Protein AF-A0A956E8A9-F1 (afdb_monomer)

Radius of gyration: 32.44 Å; Cα contacts (8 Å, |Δi|>4): 396; chains: 1; bounding box: 92×56×108 Å

Nearest PDB structures (foldseek):
  7ykd-assembly1_A  TM=2.011E-01  e=5.931E+00  Homo sapiens

Solvent-accessible surface area (backbone atoms only — not comparable to full-atom values): 20402 Å² total; per-residue (Å²): 138,80,88,79,92,82,88,77,90,77,86,83,88,87,82,85,91,85,90,81,85,87,88,80,83,72,76,66,74,64,56,72,73,73,67,76,67,80,71,75,74,70,75,78,71,71,73,70,79,78,74,80,75,92,64,64,86,60,51,16,59,47,30,29,50,54,10,48,50,46,35,50,52,58,66,68,42,98,59,85,55,70,59,51,39,53,61,53,38,51,52,18,51,48,41,19,49,52,9,51,37,45,65,70,47,70,76,68,69,84,87,60,75,86,85,75,87,72,56,70,76,80,43,42,69,40,52,50,49,37,51,51,31,49,51,51,32,48,50,46,46,27,28,34,22,43,17,62,58,44,92,84,38,95,44,73,70,50,34,41,52,51,42,14,52,52,40,42,52,30,48,54,49,32,53,52,30,51,52,53,36,37,36,65,76,45,80,48,42,41,48,103,82,69,43,79,60,57,70,92,77,35,61,72,49,54,50,52,50,52,53,44,68,73,50,48,41,59,53,39,66,56,76,80,83,48,78,57,30,51,50,45,52,48,24,23,26,42,21,64,62,69,61,34,94,79,65,41,34,37,87,94,79,36,76,50,84,89,67,77,64,64,54,42,51,48,36,35,38,30,28,40,70,27,59,50,38,50,52,90,89,31,60,58,47,27,45,83,74,76,30,67,39,26,46,38,38,36,47,24,48,54,33,40,51,37,46,54,50,22,48,50,50,51,28,59,56,35,31,76,79,67,31,64,66,55,18,46,52,53,42,53,50,49,67,67,33,68,67,54,44,50,44,33,71,38,46,51,63,59,38,77,58,55,34,82,107

pLDDT: mean 82.63, std 19.99, range [27.09, 98.69]

Foldseek 3Di:
DDDDDDDDDDDDDDDDDDDDDDDDDDPPVVVVVPPPPDPPPDPPPPPPPPPDFPDDLVQLVVLLCQLVVQLVCLLVPPDQPFLVSLVSNVVSVVSNVVSVCVNVCVVVPPPDPPPDDFDVVNCVVLVVQLVVLVVQLLVLLLCQQLLVCCPPDDDLVVSLQCSLVSNLVSVLSNVVSVQVSCVSVPVVCADPVRDRDDLVRALLNVLLNLLSVLDRSCLLVDDQDDPVQVQLLLQLLVCSQVVPQPFGAGDPVGTDDDDDRPLSSQLNNLCSSSVQPSPPPCNQVSVVVVGGRRCSSSLLVSLSVLLSQLLSVQLVVVCVPPRNPVSSVVSVVQSPDPVSSVSSSGSDCVSVVRSVD

Structure (mmCIF, N/CA/C/O backbone):
data_AF-A0A956E8A9-F1
#
_entry.id   AF-A0A956E8A9-F1
#
loop_
_atom_site.group_PDB
_atom_site.id
_atom_site.type_symbol
_atom_site.label_atom_id
_atom_site.label_alt_id
_atom_site.label_comp_id
_atom_site.label_asym_id
_atom_site.label_entity_id
_atom_site.label_seq_id
_atom_site.pdbx_PDB_ins_code
_atom_site.Cartn_x
_atom_site.Cartn_y
_atom_site.Cartn_z
_atom_site.occupancy
_atom_site.B_iso_or_equiv
_atom_site.auth_seq_id
_atom_site.auth_comp_id
_atom_site.auth_asym_id
_atom_site.auth_atom_id
_atom_site.pdbx_PDB_model_num
ATOM 1 N N . MET A 1 1 ? 63.950 -30.019 48.119 1.00 38.28 1 MET A N 1
ATOM 2 C CA . MET A 1 1 ? 63.588 -28.633 48.466 1.00 38.28 1 MET A CA 1
ATOM 3 C C . MET A 1 1 ? 62.254 -28.726 49.177 1.00 38.28 1 MET A C 1
ATOM 5 O O . MET A 1 1 ? 61.224 -28.745 48.523 1.00 38.28 1 MET A O 1
ATOM 9 N N . ASP A 1 2 ? 62.300 -29.291 50.381 1.00 32.97 2 ASP A N 1
ATOM 10 C CA . ASP A 1 2 ? 62.461 -28.583 51.674 1.00 32.97 2 ASP A CA 1
ATOM 11 C C . ASP A 1 2 ? 61.074 -28.139 52.154 1.00 32.97 2 ASP A C 1
ATOM 13 O O . ASP A 1 2 ? 60.452 -27.300 51.515 1.00 32.97 2 ASP A O 1
ATOM 17 N N . HIS A 1 3 ? 60.449 -28.922 53.047 1.00 30.67 3 HIS A N 1
ATOM 18 C CA . HIS A 1 3 ? 60.490 -28.777 54.524 1.00 30.67 3 HIS A CA 1
ATOM 19 C C . HIS A 1 3 ? 59.723 -27.512 54.964 1.00 30.67 3 HIS A C 1
ATOM 21 O O . HIS A 1 3 ? 59.957 -26.447 54.417 1.00 30.67 3 HIS A O 1
ATOM 27 N N . ALA A 1 4 ? 58.801 -27.492 55.927 1.00 34.41 4 ALA A N 1
ATOM 28 C CA . ALA A 1 4 ? 58.415 -28.362 57.043 1.00 34.41 4 ALA A CA 1
ATOM 29 C C . ALA A 1 4 ? 56.956 -27.972 57.421 1.00 34.41 4 ALA A C 1
ATOM 31 O O . ALA A 1 4 ? 56.561 -26.834 57.188 1.00 34.41 4 ALA A O 1
ATOM 32 N N . GLU A 1 5 ? 56.025 -28.848 57.802 1.00 33.28 5 GLU A N 1
ATOM 33 C CA . GLU A 1 5 ? 55.949 -29.725 58.983 1.00 33.28 5 GLU A CA 1
ATOM 34 C C . GLU A 1 5 ? 55.892 -28.971 60.329 1.00 33.28 5 GLU A C 1
ATOM 36 O O . GLU A 1 5 ? 56.865 -28.315 60.702 1.00 33.28 5 GLU A O 1
ATOM 41 N N . ARG A 1 6 ? 54.763 -29.154 61.047 1.00 31.97 6 ARG A N 1
ATOM 42 C CA . ARG A 1 6 ? 54.592 -29.507 62.487 1.00 31.97 6 ARG A CA 1
ATOM 43 C C . ARG A 1 6 ? 53.380 -28.808 63.114 1.00 31.97 6 ARG A C 1
ATOM 45 O O . ARG A 1 6 ? 53.274 -27.590 63.065 1.00 31.97 6 ARG A O 1
ATOM 52 N N . ASP A 1 7 ? 52.344 -29.586 63.444 1.00 32.53 7 ASP A N 1
ATOM 53 C CA . ASP A 1 7 ? 52.076 -30.235 64.755 1.00 32.53 7 ASP A CA 1
ATOM 54 C C . ASP A 1 7 ? 51.532 -29.204 65.768 1.00 32.53 7 ASP A C 1
ATOM 56 O O . ASP A 1 7 ? 52.051 -28.103 65.869 1.00 32.53 7 ASP A O 1
ATOM 60 N N . ASN A 1 8 ? 50.500 -29.458 66.575 1.00 31.78 8 ASN A N 1
ATOM 61 C CA . ASN A 1 8 ? 50.217 -30.684 67.308 1.00 31.78 8 ASN A CA 1
ATOM 62 C C . ASN A 1 8 ? 48.843 -30.581 68.011 1.00 31.78 8 ASN A C 1
ATOM 64 O O . ASN A 1 8 ? 48.477 -29.473 68.393 1.00 31.78 8 ASN A O 1
ATOM 68 N N . ALA A 1 9 ? 48.228 -31.745 68.286 1.00 29.36 9 ALA A N 1
ATOM 69 C CA . ALA A 1 9 ? 47.472 -32.112 69.505 1.00 29.36 9 ALA A CA 1
ATOM 70 C C . ALA A 1 9 ? 46.233 -31.265 69.917 1.00 29.36 9 ALA A C 1
ATOM 72 O O . ALA A 1 9 ? 46.233 -30.050 69.841 1.00 29.36 9 ALA A O 1
ATOM 73 N N . SER A 1 10 ? 45.123 -31.781 70.451 1.00 29.70 10 SER A N 1
ATOM 74 C CA . SER A 1 10 ? 44.765 -33.070 71.057 1.00 29.70 10 SER A CA 1
ATOM 75 C C . SER A 1 10 ? 43.263 -33.029 71.417 1.00 29.70 10 SER A C 1
ATOM 77 O O . SER A 1 10 ? 42.773 -31.993 71.864 1.00 29.70 10 SER A O 1
ATOM 79 N N . GLU A 1 11 ? 42.564 -34.161 71.284 1.00 33.41 11 GLU A N 1
ATOM 80 C CA . GLU A 1 11 ? 41.320 -34.529 72.008 1.00 33.41 11 GLU A CA 1
ATOM 81 C C . GLU A 1 11 ? 41.503 -34.389 73.555 1.00 33.41 11 GLU A C 1
ATOM 83 O O . GLU A 1 11 ? 42.667 -34.287 73.956 1.00 33.41 11 GLU A O 1
ATOM 88 N N . PRO A 1 12 ? 40.486 -34.445 74.470 1.00 41.31 12 PRO A N 1
ATOM 89 C CA . PRO A 1 12 ? 39.261 -35.262 74.371 1.00 41.31 12 PRO A CA 1
ATOM 90 C C . PRO A 1 12 ? 37.987 -34.796 75.152 1.00 41.31 12 PRO A C 1
ATOM 92 O O . PRO A 1 12 ? 37.976 -33.820 75.892 1.00 41.31 12 PRO A O 1
ATOM 95 N N . THR A 1 13 ? 36.904 -35.569 74.979 1.00 28.45 13 THR A N 1
ATOM 96 C CA . THR A 1 13 ? 35.863 -35.972 75.965 1.00 28.45 13 THR A CA 1
ATOM 97 C C . THR A 1 13 ? 35.259 -34.981 76.979 1.00 28.45 13 THR A C 1
ATOM 99 O O . THR A 1 13 ? 35.920 -34.566 77.925 1.00 28.45 13 THR A O 1
ATOM 102 N N . GLY A 1 14 ? 33.918 -34.931 76.983 1.00 27.09 14 GLY A N 1
ATOM 103 C CA . GLY A 1 14 ? 33.155 -35.356 78.167 1.00 27.09 14 GLY A CA 1
ATOM 104 C C . GLY A 1 14 ? 32.104 -34.390 78.732 1.00 27.09 14 GLY A C 1
ATOM 105 O O . GLY A 1 14 ? 32.365 -33.206 78.894 1.00 27.09 14 GLY A O 1
ATOM 106 N N . ALA A 1 15 ? 30.984 -34.998 79.148 1.00 29.08 15 ALA A N 1
ATOM 107 C CA . ALA A 1 15 ? 29.979 -34.544 80.122 1.00 29.08 15 ALA A CA 1
ATOM 108 C C . ALA A 1 15 ? 28.740 -33.763 79.616 1.00 29.08 15 ALA A C 1
ATOM 110 O O . ALA A 1 15 ? 28.727 -32.541 79.529 1.00 29.08 15 ALA A O 1
ATOM 111 N N . GLU A 1 16 ? 27.642 -34.501 79.420 1.00 36.94 16 GLU A N 1
ATOM 112 C CA . GLU A 1 16 ? 26.287 -34.098 79.861 1.00 36.94 16 GLU A CA 1
ATOM 113 C C . GLU A 1 16 ? 26.183 -34.326 81.393 1.00 36.94 16 GLU A C 1
ATOM 115 O O . GLU A 1 16 ? 26.955 -35.169 81.873 1.00 36.94 16 GLU A O 1
ATOM 120 N N . PRO A 1 17 ? 25.287 -33.683 82.197 1.00 47.28 17 PRO A N 1
ATOM 121 C CA . PRO A 1 17 ? 23.847 -33.489 81.913 1.00 47.28 17 PRO A CA 1
ATOM 122 C C . PRO A 1 17 ? 23.157 -32.254 82.582 1.00 47.28 17 PRO A C 1
ATOM 124 O O . PRO A 1 17 ? 23.812 -31.405 83.181 1.00 47.28 17 PRO A O 1
ATOM 127 N N . VAL A 1 18 ? 21.809 -32.247 82.539 1.00 30.30 18 VAL A N 1
ATOM 128 C CA . VAL A 1 18 ? 20.800 -31.582 83.419 1.00 30.30 18 VAL A CA 1
ATOM 129 C C . VAL A 1 18 ? 19.900 -30.516 82.757 1.00 30.30 18 VAL A C 1
ATOM 131 O O . VAL A 1 18 ? 20.201 -29.329 82.719 1.00 30.30 18 VAL A O 1
ATOM 134 N N . ASP A 1 19 ? 18.765 -31.017 82.259 1.00 31.19 19 ASP A N 1
ATOM 135 C CA . ASP A 1 19 ? 17.362 -30.675 82.577 1.00 31.19 19 ASP A CA 1
ATOM 136 C C . ASP A 1 19 ? 16.951 -29.217 82.901 1.00 31.19 19 ASP A C 1
ATOM 138 O O . ASP A 1 19 ? 17.265 -28.672 83.960 1.00 31.19 19 ASP A O 1
ATOM 142 N N . SER A 1 20 ? 16.126 -28.623 82.028 1.00 28.42 20 SER A N 1
ATOM 143 C CA . SER A 1 20 ? 14.880 -27.930 82.416 1.00 28.42 20 SER A CA 1
ATOM 144 C C . SER A 1 20 ? 14.033 -27.530 81.194 1.00 28.42 20 SER A C 1
ATOM 146 O O . SER A 1 20 ? 14.407 -26.686 80.390 1.00 28.42 20 SER A O 1
ATOM 148 N N . ALA A 1 21 ? 12.885 -28.200 81.089 1.00 29.14 21 ALA A N 1
ATOM 149 C CA . ALA A 1 21 ? 11.547 -27.706 80.750 1.00 29.14 21 ALA A CA 1
ATOM 150 C C . ALA A 1 21 ? 11.327 -26.549 79.734 1.00 29.14 21 ALA A C 1
ATOM 152 O O . ALA A 1 21 ? 11.681 -25.398 79.955 1.00 29.14 21 ALA A O 1
ATOM 153 N N . GLU A 1 22 ? 10.479 -26.898 78.756 1.00 29.09 22 GLU A N 1
ATOM 154 C CA . GLU A 1 22 ? 9.355 -26.122 78.200 1.00 29.09 22 GLU A CA 1
ATOM 155 C C . GLU A 1 22 ? 9.547 -25.093 77.062 1.00 29.09 22 GLU A C 1
ATOM 157 O O . GLU A 1 22 ? 10.170 -24.047 77.178 1.00 29.09 22 GLU A O 1
ATOM 162 N N . ALA A 1 23 ? 8.767 -25.385 76.008 1.00 30.39 23 ALA A N 1
ATOM 163 C CA . ALA A 1 23 ? 8.039 -24.474 75.123 1.00 30.39 23 ALA A CA 1
ATOM 164 C C . ALA A 1 23 ? 8.804 -23.736 74.009 1.00 30.39 23 ALA A C 1
ATOM 166 O O . ALA A 1 23 ? 9.362 -22.660 74.183 1.00 30.39 23 ALA A O 1
ATOM 167 N N . SER A 1 24 ? 8.609 -24.196 72.771 1.00 31.34 24 SER A N 1
ATOM 168 C CA . SER A 1 24 ? 7.716 -23.488 71.836 1.00 31.34 24 SER A CA 1
ATOM 169 C C . SER A 1 24 ? 7.603 -24.257 70.519 1.00 31.34 24 SER A C 1
ATOM 171 O O . SER A 1 24 ? 8.563 -24.432 69.778 1.00 31.34 24 SER A O 1
ATOM 173 N N . ALA A 1 25 ? 6.396 -24.751 70.248 1.00 36.06 25 ALA A N 1
ATOM 174 C CA . ALA A 1 25 ? 6.019 -25.236 68.932 1.00 36.06 25 ALA A CA 1
ATOM 175 C C . ALA A 1 25 ? 5.893 -24.033 67.989 1.00 36.06 25 ALA A C 1
ATOM 177 O O . ALA A 1 25 ? 5.206 -23.060 68.306 1.00 36.06 25 ALA A O 1
ATOM 178 N N . ASP A 1 26 ? 6.567 -24.123 66.848 1.00 36.03 26 ASP A N 1
ATOM 179 C CA . ASP A 1 26 ? 6.624 -23.091 65.820 1.00 36.03 26 ASP A CA 1
ATOM 180 C C . ASP A 1 26 ? 5.204 -22.781 65.275 1.00 36.03 26 ASP A C 1
ATOM 182 O O . ASP A 1 26 ? 4.511 -23.702 64.822 1.00 36.03 26 ASP A O 1
ATOM 186 N N . PRO A 1 27 ? 4.714 -21.523 65.300 1.00 39.34 27 PRO A N 1
ATOM 187 C CA . PRO A 1 27 ? 3.319 -21.199 64.980 1.00 39.34 27 PRO A CA 1
ATOM 188 C C . PRO A 1 27 ? 3.005 -21.215 63.476 1.00 39.34 27 PRO A C 1
ATOM 190 O O . PRO A 1 27 ? 1.860 -20.989 63.081 1.00 39.34 27 PRO A O 1
ATOM 193 N N . VAL A 1 28 ? 4.005 -21.453 62.626 1.00 39.94 28 VAL A N 1
ATOM 194 C CA . VAL A 1 28 ? 3.869 -21.340 61.169 1.00 39.94 28 VAL A CA 1
ATOM 195 C C . VAL A 1 28 ? 3.284 -22.616 60.557 1.00 39.94 28 VAL A C 1
ATOM 197 O O . VAL A 1 28 ? 2.433 -22.531 59.676 1.00 39.94 28 VAL A O 1
ATOM 200 N N . ALA A 1 29 ? 3.616 -23.794 61.095 1.00 36.50 29 ALA A N 1
ATOM 201 C CA . ALA A 1 29 ? 3.160 -25.073 60.538 1.00 36.50 29 ALA A CA 1
ATOM 202 C C . ALA A 1 29 ? 1.667 -25.367 60.789 1.00 36.50 29 ALA A C 1
ATOM 204 O O . AL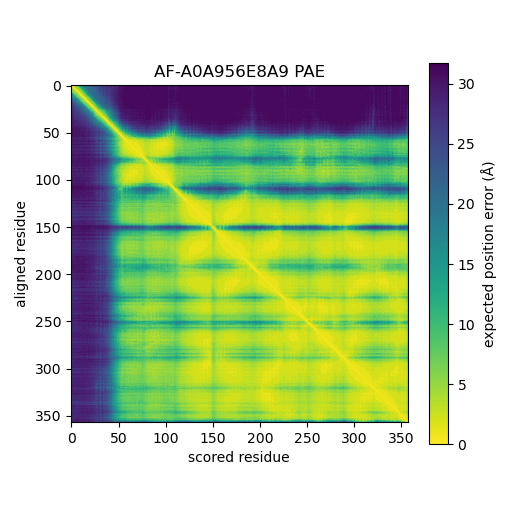A A 1 29 ? 1.034 -26.077 60.016 1.00 36.50 29 ALA A O 1
ATOM 205 N N . LYS A 1 30 ? 1.063 -24.782 61.835 1.00 33.69 30 LYS A N 1
ATOM 206 C CA . LYS A 1 30 ? -0.377 -24.944 62.127 1.00 33.69 30 LYS A CA 1
ATOM 207 C C . LYS A 1 30 ? -1.284 -24.004 61.331 1.00 33.69 30 LYS A C 1
ATOM 209 O O . LYS A 1 30 ? -2.498 -24.201 61.315 1.00 33.69 30 LYS A O 1
ATOM 214 N N . ARG A 1 31 ? -0.725 -22.984 60.671 1.00 33.47 31 ARG A N 1
ATOM 215 C CA . ARG A 1 31 ? -1.516 -22.055 59.851 1.00 33.47 31 ARG A CA 1
ATOM 216 C C . ARG A 1 31 ? -1.844 -22.608 58.469 1.00 33.47 31 ARG A C 1
ATOM 218 O O . ARG A 1 31 ? -2.877 -22.241 57.930 1.00 33.47 31 ARG A O 1
ATOM 225 N N . GLU A 1 32 ? -1.047 -23.534 57.943 1.00 35.03 32 GLU A N 1
ATOM 226 C CA . GLU A 1 32 ? -1.285 -24.093 56.604 1.00 35.03 32 GLU A CA 1
ATOM 227 C C . GLU A 1 32 ? -2.306 -25.245 56.579 1.00 35.03 32 GLU A C 1
ATOM 229 O O . GLU A 1 32 ? -2.912 -25.503 55.540 1.00 35.03 32 GLU A O 1
ATOM 234 N N . GLU A 1 33 ? -2.577 -25.900 57.714 1.00 35.94 33 GLU A N 1
ATOM 235 C CA . GLU A 1 33 ? -3.596 -26.963 57.788 1.00 35.94 33 GLU A CA 1
ATOM 236 C C . GLU A 1 33 ? -4.999 -26.467 58.175 1.00 35.94 33 GLU A C 1
ATOM 238 O O . GLU A 1 33 ? -5.971 -27.195 57.979 1.00 35.94 33 GLU A O 1
ATOM 243 N N . THR A 1 34 ? -5.142 -25.223 58.650 1.00 35.78 34 THR A N 1
ATOM 244 C CA . THR A 1 34 ? -6.429 -24.702 59.164 1.00 35.78 34 THR A CA 1
ATOM 245 C C . THR A 1 34 ? -7.151 -23.735 58.209 1.00 35.78 34 THR A C 1
ATOM 247 O O . THR A 1 34 ? -8.192 -23.198 58.564 1.00 35.78 34 THR A O 1
ATOM 250 N N . GLU A 1 35 ? -6.656 -23.542 56.981 1.00 37.69 35 GLU A N 1
ATOM 251 C CA . GLU A 1 35 ? -7.303 -22.709 55.942 1.00 37.69 35 GLU A CA 1
ATOM 252 C C . GLU A 1 35 ? -7.747 -23.508 54.700 1.00 37.69 35 GLU A C 1
ATOM 254 O O . GLU A 1 35 ? -7.970 -22.956 53.624 1.00 37.69 35 GLU A O 1
ATOM 259 N N . ARG A 1 36 ? -7.964 -24.824 54.837 1.00 35.34 36 ARG A N 1
ATOM 260 C CA . ARG A 1 36 ? -8.791 -25.587 53.881 1.00 35.34 36 ARG A CA 1
ATOM 261 C C . ARG A 1 36 ? -10.262 -25.549 54.290 1.00 35.34 36 ARG A C 1
ATOM 263 O O . ARG A 1 36 ? -10.909 -26.586 54.395 1.00 35.34 36 ARG A O 1
ATOM 270 N N . GLU A 1 37 ? -10.796 -24.356 54.524 1.00 41.06 37 GLU A N 1
ATOM 271 C CA . GLU A 1 37 ? -12.241 -24.180 54.429 1.00 41.06 37 GLU A CA 1
ATOM 272 C C . GLU A 1 37 ? -12.612 -24.279 52.948 1.00 41.06 37 GLU A C 1
ATOM 274 O O . GLU A 1 37 ? -12.056 -23.583 52.096 1.00 41.06 37 GLU A O 1
ATOM 279 N N . GLU A 1 38 ? -13.508 -25.213 52.635 1.00 43.34 38 GLU A N 1
ATOM 280 C CA . GLU A 1 38 ? -14.115 -25.368 51.321 1.00 43.34 38 GLU A CA 1
ATOM 281 C C . GLU A 1 38 ? -14.681 -24.023 50.860 1.00 43.34 38 GLU A C 1
ATOM 283 O O . GLU A 1 38 ? -15.792 -23.634 51.217 1.00 43.34 38 GLU A O 1
ATOM 288 N N . HIS A 1 39 ? -13.935 -23.311 50.015 1.00 37.12 39 HIS A N 1
ATOM 289 C CA . HIS A 1 39 ? -14.540 -22.299 49.170 1.00 37.12 39 HIS A CA 1
ATOM 290 C C . HIS A 1 39 ? -15.623 -23.017 48.354 1.00 37.12 39 HIS A C 1
ATOM 292 O O . HIS A 1 39 ? -15.284 -23.951 47.612 1.00 37.12 39 HIS A O 1
ATOM 298 N N . PRO A 1 40 ? -16.911 -22.634 48.472 1.00 43.25 40 PRO A N 1
ATOM 299 C CA . PRO A 1 40 ? -17.938 -23.199 47.6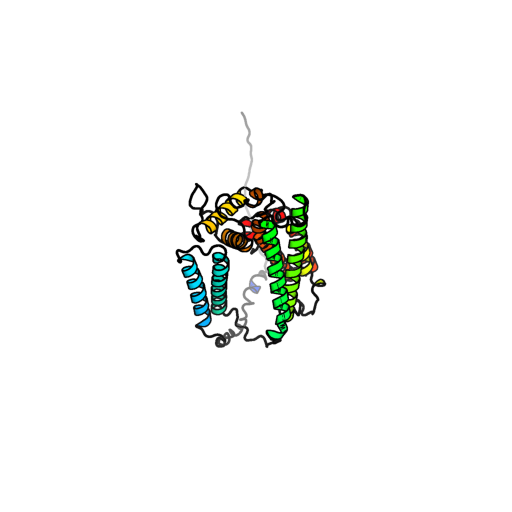19 1.00 43.25 40 PRO A CA 1
ATOM 300 C C . PRO A 1 40 ? -17.470 -22.947 46.194 1.00 43.25 40 PRO A C 1
ATOM 302 O O . PRO A 1 40 ? -17.261 -21.791 45.815 1.00 43.25 40 PRO A O 1
ATOM 305 N N . ARG A 1 41 ? -17.229 -24.014 45.418 1.00 47.88 41 ARG A N 1
ATOM 306 C CA . ARG A 1 41 ? -16.969 -23.864 43.985 1.00 47.88 41 ARG A CA 1
ATOM 307 C C . ARG A 1 41 ? -18.111 -23.009 43.467 1.00 47.88 41 ARG A C 1
ATOM 309 O O . ARG A 1 41 ? -19.264 -23.433 43.565 1.00 47.88 41 ARG A O 1
ATOM 316 N N . ALA A 1 42 ? -17.785 -21.805 42.987 1.00 45.06 42 ALA A N 1
ATOM 317 C CA . ALA A 1 42 ? -18.746 -20.973 42.287 1.00 45.06 42 ALA A CA 1
ATOM 318 C C . ALA A 1 42 ? -19.479 -21.902 41.314 1.00 45.06 42 ALA A C 1
ATOM 320 O O . ALA A 1 42 ? -18.797 -22.711 40.663 1.00 45.06 42 ALA A O 1
ATOM 321 N N . PRO A 1 43 ? -20.826 -21.896 41.290 1.00 45.88 43 PRO A N 1
ATOM 322 C CA . PRO A 1 43 ? -21.553 -22.766 40.387 1.00 45.88 43 PRO A CA 1
ATOM 323 C C . PRO A 1 43 ? -20.921 -22.571 39.020 1.00 45.8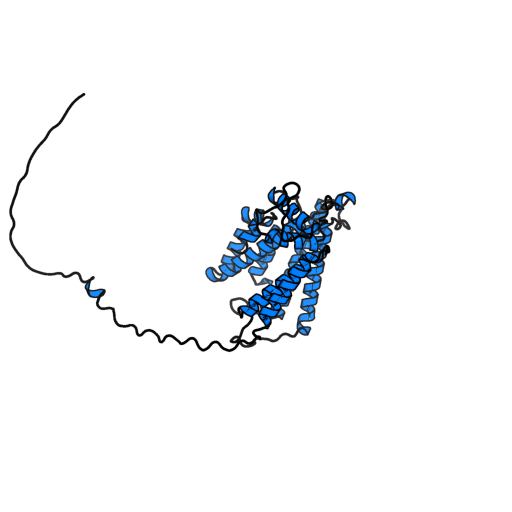8 43 PRO A C 1
ATOM 325 O O . PRO A 1 43 ? -20.762 -21.429 38.589 1.00 45.88 43 PRO A O 1
ATOM 328 N N . VAL A 1 44 ? -20.454 -23.669 38.415 1.00 50.88 44 VAL A N 1
ATOM 329 C CA . VAL A 1 44 ? -19.991 -23.653 37.031 1.00 50.88 44 VAL A CA 1
ATOM 330 C C . VAL A 1 44 ? -21.175 -23.090 36.277 1.00 50.88 44 VAL A C 1
ATOM 332 O O . VAL A 1 44 ? -22.185 -23.779 36.131 1.00 50.88 44 VAL A O 1
ATOM 335 N N . GLU A 1 45 ? -21.097 -21.807 35.938 1.00 48.06 45 GLU A N 1
ATOM 336 C CA . GLU A 1 45 ? -22.109 -21.130 35.162 1.00 48.06 45 GLU A CA 1
ATOM 337 C C . GLU A 1 45 ? -22.159 -21.943 33.881 1.00 48.06 45 GLU A C 1
ATOM 339 O O . GLU A 1 45 ? -21.205 -21.953 33.099 1.00 48.06 45 GLU A O 1
ATOM 344 N N . GLN A 1 46 ? -23.191 -22.784 33.764 1.00 48.84 46 GLN A N 1
ATOM 345 C CA . GLN A 1 46 ? -23.413 -23.566 32.567 1.00 48.84 46 GLN A CA 1
ATOM 346 C C . GLN A 1 46 ? -23.489 -22.523 31.472 1.00 48.84 46 GLN A C 1
ATOM 348 O O . GLN A 1 46 ? -24.436 -21.737 31.458 1.00 48.84 46 GLN A O 1
ATOM 353 N N . ALA A 1 47 ? -22.440 -22.462 30.646 1.00 52.31 47 ALA A N 1
ATOM 354 C CA . ALA A 1 47 ? -22.354 -21.510 29.559 1.00 52.31 47 ALA A CA 1
ATOM 355 C C . ALA A 1 47 ? -23.690 -21.584 28.832 1.00 52.31 47 ALA A C 1
ATOM 357 O O . ALA A 1 47 ? -24.057 -22.659 28.342 1.00 52.31 47 ALA A O 1
ATOM 358 N N . ALA A 1 48 ? -24.448 -20.484 28.882 1.00 56.59 48 ALA A N 1
ATOM 359 C CA . ALA A 1 48 ? -25.783 -20.434 28.316 1.00 56.59 48 ALA A CA 1
ATOM 360 C C . ALA A 1 48 ? -25.726 -21.048 26.908 1.00 56.59 48 ALA A C 1
ATOM 362 O O . ALA A 1 48 ? -24.748 -20.794 26.189 1.00 56.59 48 ALA A O 1
ATOM 363 N N . PRO A 1 49 ? -26.695 -21.902 26.523 1.00 58.19 49 PRO A N 1
ATOM 364 C CA . PRO A 1 49 ? -26.659 -22.573 25.232 1.00 58.19 49 PRO A CA 1
ATOM 365 C C . PRO A 1 49 ? -26.393 -21.528 24.153 1.00 58.19 49 PRO A C 1
ATOM 367 O O . PRO A 1 49 ? -27.122 -20.538 24.066 1.00 58.19 49 PRO A O 1
ATOM 370 N N . ARG A 1 50 ? -25.300 -21.715 23.392 1.00 57.59 50 ARG A N 1
ATOM 371 C CA . ARG A 1 50 ? -24.903 -20.771 22.341 1.00 57.59 50 ARG A CA 1
ATOM 372 C C . ARG A 1 50 ? -26.133 -20.492 21.493 1.00 57.59 50 ARG A C 1
ATOM 374 O O . ARG A 1 50 ? -26.725 -21.423 20.944 1.00 57.59 50 ARG A O 1
ATOM 381 N N . ALA A 1 51 ? -26.515 -19.220 21.415 1.00 61.50 51 ALA A N 1
ATOM 382 C CA . ALA A 1 51 ? -27.623 -18.806 20.575 1.00 61.50 51 ALA A CA 1
ATOM 383 C C . ALA A 1 51 ? -27.418 -19.348 19.140 1.00 61.50 51 ALA A C 1
ATOM 385 O O . ALA A 1 51 ? -26.273 -19.522 18.702 1.00 61.50 51 ALA A O 1
ATOM 386 N N . PRO A 1 52 ? -28.491 -19.641 18.394 1.00 63.66 52 PRO A N 1
ATOM 387 C CA . PRO A 1 52 ? -28.376 -20.102 17.014 1.00 63.66 52 PRO A CA 1
ATOM 388 C C . PRO A 1 52 ? -27.718 -19.034 16.121 1.00 63.66 52 PRO A C 1
ATOM 390 O O . PRO A 1 52 ? -27.861 -17.834 16.364 1.00 63.66 52 PRO A O 1
ATOM 393 N N . ARG A 1 53 ? -26.971 -19.478 15.101 1.00 64.44 53 ARG A N 1
ATOM 394 C CA . ARG A 1 53 ? -26.243 -18.609 14.154 1.00 64.44 53 ARG A CA 1
ATOM 395 C C . ARG A 1 53 ? -27.179 -17.668 13.400 1.00 64.44 53 ARG A C 1
ATOM 397 O O . ARG A 1 53 ? -28.268 -18.080 13.008 1.00 64.44 53 ARG A O 1
ATOM 404 N N . SER A 1 54 ? -26.740 -16.424 13.174 1.00 70.19 54 SER A N 1
ATOM 405 C CA . SER A 1 54 ? -27.517 -15.447 12.394 1.00 70.19 54 SER A CA 1
ATOM 406 C C . SER A 1 54 ? -27.353 -15.643 10.885 1.00 70.19 54 SER A C 1
ATOM 408 O O . SER A 1 54 ? -28.294 -15.417 10.122 1.00 70.19 54 SER A O 1
ATOM 410 N N . SER A 1 55 ? -26.175 -16.098 10.445 1.00 73.75 55 SER A N 1
ATOM 411 C CA . SER A 1 55 ? -25.914 -16.462 9.057 1.00 73.75 55 SER A CA 1
ATOM 412 C C . SER A 1 55 ? -26.175 -17.954 8.807 1.00 73.75 55 SER A C 1
ATOM 414 O O . SER A 1 55 ? -25.966 -18.791 9.693 1.00 73.75 55 SER A O 1
ATOM 416 N N . PRO A 1 56 ? -26.623 -18.330 7.593 1.00 82.94 56 PRO A N 1
ATOM 417 C CA . PRO A 1 56 ? -26.754 -19.733 7.234 1.00 82.94 56 PRO A CA 1
ATOM 418 C C . PRO A 1 56 ? -25.394 -20.437 7.289 1.00 82.94 56 PRO A C 1
ATOM 420 O O . PRO A 1 56 ? -24.413 -19.922 6.754 1.00 82.94 56 PRO A O 1
ATOM 423 N N . LEU A 1 57 ? -25.350 -21.654 7.843 1.00 83.81 57 LEU A N 1
ATOM 424 C CA . LEU A 1 57 ? -24.125 -22.464 7.974 1.00 83.81 57 LEU A CA 1
ATOM 425 C C . LEU A 1 57 ? -23.363 -22.673 6.653 1.00 83.81 57 LEU A C 1
ATOM 427 O O . LEU A 1 57 ? -22.159 -22.905 6.664 1.00 83.81 57 LEU A O 1
ATOM 431 N N . TRP A 1 58 ? -24.055 -22.590 5.515 1.00 88.00 58 TRP A N 1
ATOM 432 C CA . TRP A 1 58 ? -23.469 -22.769 4.190 1.00 88.00 58 TRP A CA 1
ATOM 433 C C . TRP A 1 58 ? -22.771 -21.518 3.643 1.00 88.00 58 TRP A C 1
ATOM 435 O O . TRP A 1 58 ? -21.974 -21.643 2.714 1.00 88.00 58 TRP A O 1
ATOM 445 N N . ARG A 1 59 ? -23.031 -20.320 4.187 1.00 89.62 59 ARG A N 1
ATOM 446 C CA . ARG A 1 59 ? -22.528 -19.053 3.631 1.00 89.62 59 ARG A CA 1
ATOM 447 C C . ARG A 1 59 ? -21.001 -18.986 3.654 1.00 89.62 59 ARG A C 1
ATOM 449 O O . ARG A 1 59 ? -20.399 -18.825 2.594 1.00 89.62 59 ARG A O 1
ATOM 456 N N . GLY A 1 60 ? -20.386 -19.155 4.824 1.00 91.00 60 GLY A N 1
ATOM 457 C CA . GLY A 1 60 ? -18.930 -19.180 4.987 1.00 91.00 60 GLY A CA 1
ATOM 458 C C . GLY A 1 60 ? -18.247 -20.188 4.055 1.00 91.00 60 GLY A C 1
ATOM 459 O O . GLY A 1 60 ? -17.450 -19.768 3.214 1.00 91.00 60 GLY A O 1
ATOM 460 N N . PRO A 1 61 ? -18.611 -21.487 4.102 1.00 94.56 61 PRO A N 1
ATOM 461 C CA . PRO A 1 61 ? -18.088 -22.499 3.183 1.00 94.56 61 PRO A CA 1
ATOM 462 C C . PRO A 1 61 ? -18.259 -22.146 1.700 1.00 94.56 61 PRO A C 1
ATOM 464 O O . PRO A 1 61 ? -17.347 -22.368 0.909 1.00 94.56 61 PRO A O 1
ATOM 467 N N . THR A 1 62 ? -19.393 -21.553 1.316 1.00 94.38 62 THR A N 1
ATOM 468 C CA . THR A 1 62 ? -19.643 -21.140 -0.074 1.00 94.38 62 THR A CA 1
ATOM 469 C C . THR A 1 62 ? -18.700 -20.023 -0.505 1.00 94.38 62 THR A C 1
ATOM 471 O O . THR A 1 62 ? -18.128 -20.096 -1.587 1.00 94.38 62 THR A O 1
ATOM 474 N N . LEU A 1 63 ? -18.491 -19.005 0.334 1.00 95.50 63 LEU A N 1
ATOM 475 C CA . LEU A 1 63 ? -17.551 -17.919 0.044 1.00 95.50 63 LEU A CA 1
ATOM 476 C C . LEU A 1 63 ? -16.108 -18.431 -0.056 1.00 95.50 63 LEU A C 1
ATOM 478 O O . LEU A 1 63 ? -15.392 -18.040 -0.976 1.00 95.50 63 LEU A O 1
ATOM 482 N N . ILE A 1 64 ? -15.705 -19.345 0.835 1.00 96.00 64 ILE A N 1
ATOM 483 C CA . ILE A 1 64 ? -14.398 -20.017 0.764 1.00 96.00 64 ILE A CA 1
ATOM 484 C C . ILE A 1 64 ? -14.257 -20.737 -0.574 1.00 96.00 64 ILE A C 1
ATOM 486 O O . ILE A 1 64 ? -13.272 -20.527 -1.274 1.00 96.00 64 ILE A O 1
ATOM 490 N N . LEU A 1 65 ? -15.249 -21.547 -0.947 1.00 96.50 65 LEU A N 1
ATOM 491 C CA . LEU A 1 65 ? -15.216 -22.326 -2.179 1.00 96.50 65 LEU A CA 1
ATOM 492 C C . LEU A 1 65 ? -15.160 -21.425 -3.418 1.00 96.50 65 LEU A C 1
ATOM 494 O O . LEU A 1 65 ? -14.338 -21.660 -4.296 1.00 96.50 65 LEU A O 1
ATOM 498 N N . VAL A 1 66 ? -15.990 -20.380 -3.481 1.00 96.56 66 VAL A N 1
ATOM 499 C CA . VAL A 1 66 ? -16.012 -19.424 -4.600 1.00 96.56 66 VAL A CA 1
ATOM 500 C C . VAL A 1 66 ? -14.675 -18.697 -4.729 1.00 96.56 66 VAL A C 1
ATOM 502 O O . VAL A 1 66 ? -14.137 -18.615 -5.830 1.00 96.56 66 VAL A O 1
ATOM 505 N N . GLY A 1 67 ? -14.118 -18.196 -3.623 1.00 95.94 67 GLY A N 1
ATOM 506 C CA . GLY A 1 67 ? -12.820 -17.525 -3.639 1.00 95.94 67 GLY A CA 1
ATOM 507 C C . GLY A 1 67 ? -11.677 -18.475 -4.005 1.00 95.94 67 GLY A C 1
ATOM 508 O O . GLY A 1 67 ? -10.879 -18.170 -4.884 1.00 95.94 67 GLY A O 1
ATOM 509 N N . ALA A 1 68 ? -11.626 -19.667 -3.406 1.00 94.12 68 ALA A N 1
ATOM 510 C CA . ALA A 1 68 ? -10.582 -20.652 -3.681 1.00 94.12 68 ALA A CA 1
ATOM 511 C C . ALA A 1 68 ? -10.635 -21.168 -5.126 1.00 94.12 68 ALA A C 1
ATOM 513 O O . ALA A 1 68 ? -9.608 -21.186 -5.802 1.00 94.12 68 ALA A O 1
ATOM 514 N N . LEU A 1 69 ? -11.821 -21.529 -5.633 1.00 94.81 69 LEU A N 1
ATOM 515 C CA . LEU A 1 69 ? -11.993 -21.922 -7.034 1.00 94.81 69 LEU A CA 1
ATOM 516 C C . LEU A 1 69 ? -11.672 -20.765 -7.978 1.00 94.81 69 LEU A C 1
ATOM 518 O O . LEU A 1 69 ? -11.063 -20.996 -9.016 1.00 94.81 69 LEU A O 1
ATOM 522 N N . GLY A 1 70 ? -12.026 -19.529 -7.623 1.00 92.88 70 GLY A N 1
ATOM 523 C CA . GLY A 1 70 ? -11.644 -18.338 -8.380 1.00 92.88 70 GLY A CA 1
ATOM 524 C C . GLY A 1 70 ? -10.126 -18.203 -8.519 1.00 92.88 70 GLY A C 1
ATOM 525 O O . GLY A 1 70 ? -9.625 -18.069 -9.631 1.00 92.88 70 GLY A O 1
ATOM 526 N N . CYS A 1 71 ? -9.379 -18.333 -7.419 1.00 89.44 71 CYS A N 1
ATOM 527 C CA . CYS A 1 71 ? -7.914 -18.332 -7.455 1.00 89.44 71 CYS A CA 1
ATOM 528 C C . CYS A 1 71 ? -7.355 -19.496 -8.283 1.00 89.44 71 CYS A C 1
ATOM 530 O O . CYS A 1 71 ? -6.532 -19.274 -9.165 1.00 89.44 71 CYS A O 1
ATOM 532 N N . VAL A 1 72 ? -7.819 -20.726 -8.036 1.00 88.31 72 VAL A N 1
ATOM 533 C CA . VAL A 1 72 ? -7.330 -21.919 -8.745 1.00 88.31 72 VAL A CA 1
ATOM 534 C C . VAL A 1 72 ? -7.620 -21.827 -10.236 1.00 88.31 72 VAL A C 1
ATOM 536 O O . VAL A 1 72 ? -6.748 -22.131 -11.034 1.00 88.31 72 VAL A O 1
ATOM 539 N N . THR A 1 73 ? -8.813 -21.393 -10.637 1.00 89.00 73 THR A N 1
ATOM 540 C CA . THR A 1 73 ? -9.164 -21.245 -12.059 1.00 89.00 73 THR A CA 1
ATOM 541 C C . THR A 1 73 ? -8.374 -20.131 -12.728 1.00 89.00 73 THR A C 1
ATOM 543 O O . THR A 1 73 ? -7.953 -20.308 -13.867 1.00 89.00 73 THR A O 1
ATOM 546 N N . LEU A 1 74 ? -8.129 -19.021 -12.028 1.00 86.50 74 LEU A N 1
ATOM 547 C CA . LEU A 1 74 ? -7.286 -17.939 -12.525 1.00 86.50 74 LEU A CA 1
ATOM 548 C C . LEU A 1 74 ? -5.848 -18.419 -12.766 1.00 86.50 74 LEU A C 1
ATOM 550 O O . LEU A 1 74 ? -5.301 -18.137 -13.825 1.00 86.50 74 LEU A O 1
ATOM 554 N N . MET A 1 75 ? -5.285 -19.182 -11.824 1.00 79.06 75 MET A N 1
ATOM 555 C CA . MET A 1 75 ? -3.921 -19.724 -11.897 1.00 79.06 75 MET A CA 1
ATOM 556 C C . MET A 1 75 ? -3.787 -20.914 -12.860 1.00 79.06 75 MET A C 1
ATOM 558 O O . MET A 1 75 ? -2.761 -21.078 -13.505 1.00 79.06 75 MET A O 1
ATOM 562 N N . ALA A 1 76 ? -4.810 -21.764 -12.967 1.00 82.19 76 ALA A N 1
ATOM 563 C CA . ALA A 1 76 ? -4.808 -22.934 -13.848 1.00 82.19 76 ALA A CA 1
ATOM 564 C C . ALA A 1 76 ? -5.174 -22.587 -15.298 1.00 82.19 76 ALA A C 1
ATOM 566 O O . ALA A 1 76 ? -4.978 -23.402 -16.204 1.00 82.19 76 ALA A O 1
ATOM 567 N N . ALA A 1 77 ? -5.740 -21.402 -15.538 1.00 81.75 77 ALA A N 1
ATOM 568 C CA . ALA A 1 77 ? -5.972 -20.918 -16.885 1.00 81.75 77 ALA A CA 1
ATOM 569 C C . ALA A 1 77 ? -4.618 -20.686 -17.565 1.00 81.75 77 ALA A C 1
ATOM 571 O O . ALA A 1 77 ? -3.868 -19.801 -17.178 1.00 81.75 77 ALA A O 1
ATOM 572 N N . ASN A 1 78 ? -4.333 -21.443 -18.627 1.00 71.25 78 ASN A N 1
ATOM 573 C CA . ASN A 1 78 ? -3.130 -21.278 -19.449 1.00 71.25 78 ASN A CA 1
ATOM 574 C C . ASN A 1 78 ? -3.227 -20.025 -20.351 1.00 71.25 78 ASN A C 1
ATOM 576 O O . ASN A 1 78 ? -3.158 -20.103 -21.579 1.00 71.25 78 ASN A O 1
ATOM 580 N N . ARG A 1 79 ? -3.520 -18.869 -19.751 1.00 75.88 79 ARG A N 1
ATOM 581 C CA . ARG A 1 79 ? -3.715 -17.581 -20.412 1.00 75.88 79 ARG A CA 1
ATOM 582 C C . ARG A 1 79 ? -3.071 -16.500 -19.560 1.00 75.88 79 ARG A C 1
ATOM 584 O O . ARG A 1 79 ? -3.473 -16.331 -18.422 1.00 75.88 79 ARG A O 1
ATOM 591 N N . HIS A 1 80 ? -2.185 -15.704 -20.157 1.00 71.25 80 HIS A N 1
ATOM 592 C CA . HIS A 1 80 ? -1.652 -14.520 -19.488 1.00 71.25 80 HIS A CA 1
ATOM 593 C C . HIS A 1 80 ? -2.749 -13.469 -19.291 1.00 71.25 80 HIS A C 1
ATOM 595 O O . HIS A 1 80 ? -3.264 -12.899 -20.262 1.00 71.25 80 HIS A O 1
ATOM 601 N N . TRP A 1 81 ? -3.088 -13.181 -18.035 1.00 72.38 81 TRP A N 1
ATOM 602 C CA . TRP A 1 81 ? -4.073 -12.150 -17.668 1.00 72.38 81 TRP A CA 1
ATOM 603 C C . TRP A 1 81 ? -3.470 -10.739 -17.593 1.00 72.38 81 TRP A C 1
ATOM 605 O O . TRP A 1 81 ? -4.172 -9.763 -17.307 1.00 72.38 81 TRP A O 1
ATOM 615 N N . GLY A 1 82 ? -2.170 -10.620 -17.879 1.00 72.50 82 GLY A N 1
ATOM 616 C CA . GLY A 1 82 ? -1.438 -9.360 -17.899 1.00 72.50 82 GLY A CA 1
ATOM 617 C C . GLY A 1 82 ? -1.569 -8.613 -16.574 1.00 72.50 82 GLY A C 1
ATOM 618 O O . GLY A 1 82 ? -1.428 -9.179 -15.496 1.00 72.50 82 GLY A O 1
ATOM 619 N N . THR A 1 83 ? -1.885 -7.321 -16.637 1.00 69.19 83 THR A N 1
ATOM 620 C CA . THR A 1 83 ? -1.999 -6.459 -15.449 1.00 69.19 83 THR A CA 1
ATOM 621 C C . THR A 1 83 ? -3.230 -6.729 -14.576 1.00 69.19 83 THR A C 1
ATOM 623 O O . THR A 1 83 ? -3.312 -6.183 -13.478 1.00 69.19 83 THR A O 1
ATOM 626 N N . TRP A 1 84 ? -4.186 -7.545 -15.034 1.00 78.06 84 TRP A N 1
ATOM 627 C CA . TRP A 1 84 ? -5.442 -7.805 -14.319 1.00 78.06 84 TRP A CA 1
ATOM 628 C C . TRP A 1 84 ? -5.454 -9.101 -13.525 1.00 78.06 84 TRP A C 1
ATOM 630 O O . TRP A 1 84 ? -6.297 -9.229 -12.640 1.00 78.06 84 TRP A O 1
ATOM 640 N N . GLY A 1 85 ? -4.522 -10.020 -13.794 1.00 79.00 85 GLY A N 1
ATOM 641 C CA . GLY A 1 85 ? -4.421 -11.271 -13.051 1.00 79.00 85 GLY A CA 1
ATOM 642 C C . GLY A 1 85 ? -4.355 -10.996 -11.552 1.00 79.00 85 GLY A C 1
ATOM 643 O O . GLY A 1 85 ? -5.292 -11.315 -10.820 1.00 79.00 85 GLY A O 1
ATOM 644 N N . VAL A 1 86 ? -3.290 -10.334 -11.095 1.00 75.31 86 VAL A N 1
ATOM 645 C CA . VAL A 1 86 ? -3.037 -10.154 -9.656 1.00 75.31 86 VAL A CA 1
ATOM 646 C C . VAL A 1 86 ? -4.184 -9.438 -8.920 1.00 75.31 86 VAL A C 1
ATOM 648 O O . VAL A 1 86 ? -4.625 -9.954 -7.892 1.00 75.31 86 VAL A O 1
ATOM 651 N N . PRO A 1 87 ? -4.755 -8.320 -9.421 1.00 81.00 87 PRO A N 1
ATOM 652 C CA . PRO A 1 87 ? -5.920 -7.697 -8.786 1.00 81.00 87 PRO A CA 1
ATOM 653 C C . PRO A 1 87 ? -7.147 -8.615 -8.671 1.00 81.00 87 PRO A C 1
ATOM 655 O O . PRO A 1 87 ? -7.834 -8.602 -7.648 1.00 81.00 87 PRO A O 1
ATOM 658 N N . VAL A 1 88 ? -7.430 -9.423 -9.698 1.00 86.00 88 VAL A N 1
ATOM 659 C CA . VAL A 1 88 ? -8.558 -10.369 -9.685 1.00 86.00 88 VAL A CA 1
ATOM 660 C C . VAL A 1 88 ? -8.293 -11.515 -8.706 1.00 86.00 88 VAL A C 1
ATOM 662 O O . VAL A 1 88 ? -9.181 -11.879 -7.935 1.00 86.00 88 VAL A O 1
ATOM 665 N N . GLY A 1 89 ? -7.067 -12.037 -8.662 1.00 85.94 89 GLY A N 1
ATOM 666 C CA . GLY A 1 89 ? -6.668 -13.050 -7.685 1.00 85.94 89 GLY A CA 1
ATOM 667 C C . GLY A 1 89 ? -6.758 -12.541 -6.246 1.00 85.94 89 GLY A C 1
ATOM 668 O O . GLY A 1 89 ? -7.302 -13.225 -5.383 1.00 85.94 89 GLY A O 1
ATOM 669 N N . ALA A 1 90 ? -6.325 -11.304 -5.993 1.00 85.50 90 ALA A N 1
ATOM 670 C CA . ALA A 1 90 ? -6.466 -10.660 -4.688 1.00 85.50 90 ALA A CA 1
ATOM 671 C C . ALA A 1 90 ? -7.942 -10.513 -4.270 1.00 85.50 90 ALA A C 1
ATOM 673 O O . ALA A 1 90 ? -8.278 -10.731 -3.105 1.00 85.50 90 ALA A O 1
ATOM 674 N N . LEU A 1 91 ? -8.842 -10.206 -5.212 1.00 91.19 91 LEU A N 1
ATOM 675 C CA . LEU A 1 91 ? -10.284 -10.169 -4.953 1.00 91.19 91 LEU A CA 1
ATOM 676 C C . LEU A 1 91 ? -10.825 -11.552 -4.562 1.00 91.19 91 LEU A C 1
ATOM 678 O O . LEU A 1 91 ? -11.582 -11.663 -3.598 1.00 91.19 91 LEU A O 1
ATOM 682 N N . PHE A 1 92 ? -10.428 -12.611 -5.267 1.00 94.25 92 PHE A N 1
ATOM 683 C CA . PHE A 1 92 ? -10.822 -13.977 -4.919 1.00 94.25 92 PHE A CA 1
ATOM 684 C C . PHE A 1 92 ? -10.277 -14.417 -3.553 1.00 94.25 92 PHE A C 1
ATOM 686 O O . PHE A 1 92 ? -11.024 -14.981 -2.749 1.00 94.25 92 PHE A O 1
ATOM 693 N N . ALA A 1 93 ? -9.027 -14.075 -3.233 1.00 90.88 93 ALA A N 1
ATOM 694 C CA . ALA A 1 93 ? -8.438 -14.314 -1.917 1.00 90.88 93 ALA A CA 1
ATOM 695 C C . ALA A 1 93 ? -9.183 -13.557 -0.801 1.00 90.88 93 ALA A C 1
ATOM 697 O O . ALA A 1 93 ? -9.412 -14.106 0.281 1.00 90.88 93 ALA A O 1
ATOM 698 N N . LEU A 1 94 ? -9.633 -12.325 -1.067 1.00 93.12 94 LEU A N 1
ATOM 699 C CA . LEU A 1 94 ? -10.455 -11.544 -0.139 1.00 93.12 94 LEU A CA 1
ATOM 700 C C . LEU A 1 94 ? -11.823 -12.200 0.092 1.00 93.12 94 LEU A C 1
ATOM 702 O O . LEU A 1 94 ? -12.264 -12.308 1.234 1.00 93.12 94 LEU A O 1
ATOM 706 N N . ILE A 1 95 ? -12.480 -12.681 -0.969 1.00 95.12 95 ILE A N 1
ATOM 707 C CA . ILE A 1 95 ? -13.755 -13.409 -0.869 1.00 95.12 95 ILE A CA 1
ATOM 708 C C . ILE A 1 95 ? -13.585 -14.666 -0.005 1.00 95.12 95 ILE A C 1
ATOM 710 O O . ILE A 1 95 ? -14.386 -14.889 0.907 1.00 95.12 95 ILE A O 1
ATOM 714 N N . ALA A 1 96 ? -12.521 -15.444 -0.233 1.00 95.00 96 ALA A N 1
ATOM 715 C CA . ALA A 1 96 ? -12.224 -16.624 0.573 1.00 95.00 96 ALA A CA 1
ATOM 716 C C . ALA A 1 96 ? -11.985 -16.260 2.048 1.00 95.00 96 ALA A C 1
ATOM 718 O O . ALA A 1 96 ? -12.568 -16.879 2.938 1.00 95.00 96 ALA A O 1
ATOM 719 N N . SER A 1 97 ? -11.208 -15.206 2.309 1.00 93.50 97 SER A N 1
ATOM 720 C CA . SER A 1 97 ? -10.929 -14.695 3.659 1.00 93.50 97 SER A CA 1
ATOM 721 C C . SER A 1 97 ? -12.204 -14.264 4.392 1.00 93.50 97 SER A C 1
ATOM 723 O O . SER A 1 97 ? -12.402 -14.614 5.555 1.00 93.50 97 SER A O 1
ATOM 725 N N . CYS A 1 98 ? -13.121 -13.575 3.707 1.00 92.81 98 CYS A N 1
ATOM 726 C CA . CYS A 1 98 ? -14.437 -13.234 4.253 1.00 92.81 98 CYS A CA 1
ATOM 727 C C . CYS A 1 98 ? -15.252 -14.482 4.622 1.00 92.81 98 CYS A C 1
ATOM 729 O O . CYS A 1 98 ? -15.945 -14.476 5.641 1.00 92.81 98 CYS A O 1
ATOM 731 N N . GLY A 1 99 ? -15.155 -15.545 3.819 1.00 92.25 99 GLY A N 1
ATOM 732 C CA . GLY A 1 99 ? -15.778 -16.835 4.105 1.00 92.25 99 GLY A CA 1
ATOM 733 C C . GLY A 1 99 ? -15.192 -17.530 5.333 1.00 92.25 99 GLY A C 1
ATOM 734 O O . GLY A 1 99 ? -15.949 -18.060 6.144 1.00 92.25 99 GLY A O 1
ATOM 735 N N . VAL A 1 100 ? -13.870 -17.466 5.521 1.00 92.00 100 VAL A N 1
ATOM 736 C CA . VAL A 1 100 ? -13.195 -17.953 6.738 1.00 92.00 100 VAL A CA 1
ATOM 737 C C . VAL A 1 100 ? -13.683 -17.182 7.966 1.00 92.00 100 VAL A C 1
ATOM 739 O O . VAL A 1 100 ? -14.074 -17.796 8.955 1.00 92.00 100 VAL A O 1
ATOM 742 N N . LEU A 1 101 ? -13.746 -15.850 7.894 1.00 90.62 101 LEU A N 1
ATOM 743 C CA . LEU A 1 101 ? -14.266 -15.024 8.989 1.00 90.62 101 LEU A CA 1
ATOM 744 C C . LEU A 1 101 ? -15.727 -15.361 9.331 1.00 90.62 101 LEU A C 1
ATOM 746 O O . LEU A 1 101 ? -16.078 -15.415 10.505 1.00 90.62 101 LEU A O 1
ATOM 750 N N . ASP A 1 102 ? -16.571 -15.644 8.335 1.00 88.50 102 ASP A N 1
ATOM 751 C CA . ASP A 1 102 ? -17.966 -16.064 8.553 1.00 88.50 102 ASP A CA 1
ATOM 752 C C . ASP A 1 102 ? -18.072 -17.472 9.158 1.00 88.50 102 ASP A C 1
ATOM 754 O O . ASP A 1 102 ? -18.913 -17.724 10.026 1.00 88.50 102 ASP A O 1
ATOM 758 N N . LEU A 1 103 ? -17.169 -18.382 8.780 1.00 88.12 103 LEU A N 1
ATOM 759 C CA . LEU A 1 103 ? -17.082 -19.716 9.374 1.00 88.12 103 LEU A CA 1
ATOM 760 C C . LEU A 1 103 ? -16.758 -19.649 10.875 1.00 88.12 103 LEU A C 1
ATOM 762 O O . LEU A 1 103 ? -17.359 -20.387 11.659 1.00 88.12 103 LEU A O 1
ATOM 766 N N . PHE A 1 104 ? -15.878 -18.729 11.271 1.00 87.69 104 PHE A N 1
ATOM 767 C CA . PHE A 1 104 ? -15.507 -18.472 12.667 1.00 87.69 104 PHE A CA 1
ATOM 768 C C . PHE A 1 104 ? -16.453 -17.510 13.403 1.00 87.69 104 PHE A C 1
ATOM 770 O O . PHE A 1 104 ? -16.120 -17.049 14.491 1.00 87.69 104 PHE A O 1
ATOM 777 N N . GLU A 1 105 ? -17.631 -17.215 12.840 1.00 83.12 105 GLU A N 1
ATOM 778 C CA . GLU A 1 105 ? -18.633 -16.317 13.439 1.00 83.12 105 GLU A CA 1
ATOM 779 C C . GLU A 1 105 ? -18.100 -14.889 13.685 1.00 83.12 105 GLU A C 1
ATOM 781 O O . GLU A 1 105 ? -18.657 -14.133 14.475 1.00 83.12 105 GLU A O 1
ATOM 786 N N . GLY A 1 106 ? -17.057 -14.469 12.960 1.00 79.25 106 GLY A N 1
ATOM 787 C CA . GLY A 1 106 ? -16.419 -13.156 13.112 1.00 79.25 106 GLY A CA 1
ATOM 788 C C . GLY A 1 106 ? -17.319 -11.969 12.749 1.00 79.25 106 GLY A C 1
ATOM 789 O O . GLY A 1 106 ? -17.035 -10.837 13.135 1.00 79.25 106 GLY A O 1
ATOM 790 N N . TRP A 1 107 ? -18.417 -12.219 12.032 1.00 74.50 107 TRP A N 1
ATOM 791 C CA . TRP A 1 107 ? -19.430 -11.213 11.691 1.00 74.50 107 TRP A CA 1
ATOM 792 C C . TRP A 1 107 ? -20.635 -11.219 12.636 1.00 74.50 107 TRP A C 1
ATOM 794 O O . TRP A 1 107 ? -21.520 -10.374 12.499 1.00 74.50 107 TRP A O 1
ATOM 804 N N . ASP A 1 108 ? -20.707 -12.176 13.560 1.00 70.19 108 ASP A N 1
ATOM 805 C CA . ASP A 1 108 ? -21.917 -12.449 14.320 1.00 70.19 108 ASP A CA 1
ATOM 806 C C . ASP A 1 108 ? -21.979 -11.587 15.589 1.00 70.19 108 ASP A C 1
ATOM 808 O O . ASP A 1 108 ? -21.572 -11.970 16.682 1.00 70.19 108 ASP A O 1
ATOM 812 N N . GLN A 1 109 ? -22.454 -10.355 15.419 1.00 61.59 109 GLN A N 1
ATOM 813 C CA . GLN A 1 109 ? -22.623 -9.373 16.489 1.00 61.59 109 GLN A CA 1
ATOM 814 C C . GLN A 1 109 ? -24.060 -9.417 17.027 1.00 61.59 109 GLN A C 1
ATOM 816 O O . GLN A 1 109 ? -24.898 -8.611 16.628 1.00 61.59 109 GLN A O 1
ATOM 821 N N . ARG A 1 110 ? -24.364 -10.394 17.892 1.00 59.59 110 ARG A N 1
ATOM 822 C CA . ARG A 1 110 ? -25.746 -10.677 18.337 1.00 59.59 110 ARG A CA 1
ATOM 823 C C . ARG A 1 110 ? -26.219 -9.834 19.527 1.00 59.59 110 ARG A C 1
ATOM 825 O O . ARG A 1 110 ? -27.400 -9.513 19.589 1.00 59.59 110 ARG A O 1
ATOM 832 N N . ASP A 1 111 ? -25.303 -9.413 20.399 1.00 58.25 111 ASP A N 1
ATOM 833 C CA . ASP A 1 111 ? -25.637 -8.672 21.630 1.00 58.25 111 ASP A CA 1
ATOM 834 C C . ASP A 1 111 ? -25.372 -7.162 21.536 1.00 58.25 111 ASP A C 1
ATOM 836 O O . ASP A 1 111 ? -25.614 -6.413 22.484 1.00 58.25 111 ASP A O 1
ATOM 840 N N . THR A 1 112 ? -24.885 -6.681 20.390 1.00 61.44 112 THR A N 1
ATOM 841 C CA . THR A 1 112 ? -24.682 -5.250 20.158 1.00 61.44 112 THR A CA 1
ATOM 842 C C . THR A 1 112 ? -25.950 -4.653 19.549 1.00 61.44 112 THR A C 1
ATOM 844 O O . THR A 1 112 ? -26.238 -4.913 18.378 1.00 61.44 112 THR A O 1
ATOM 847 N N . PRO A 1 113 ? -26.724 -3.834 20.289 1.00 67.56 113 PRO A N 1
ATOM 848 C CA . PRO A 1 113 ? -27.873 -3.153 19.711 1.00 67.56 113 PRO A CA 1
ATOM 849 C C . PRO A 1 113 ? -27.437 -2.336 18.494 1.00 67.56 113 PRO A C 1
ATOM 851 O O . PRO A 1 113 ? -26.378 -1.700 18.502 1.00 67.56 113 PRO A O 1
ATOM 854 N N . LEU A 1 114 ? -28.262 -2.355 17.442 1.00 70.69 114 LEU A N 1
ATOM 855 C CA . LEU A 1 114 ? -27.996 -1.623 16.209 1.00 70.69 114 LEU A CA 1
ATOM 856 C C . LEU A 1 114 ? -27.942 -0.118 16.509 1.00 70.69 114 LEU A C 1
ATOM 858 O O . LEU A 1 114 ? -28.965 0.559 16.569 1.00 70.69 114 LEU A O 1
ATOM 862 N N . ALA A 1 115 ? -26.732 0.402 16.711 1.00 69.38 115 ALA A N 1
ATOM 863 C CA . ALA A 1 115 ? -26.531 1.775 17.159 1.00 69.38 115 ALA A CA 1
ATOM 864 C C . ALA A 1 115 ? -26.945 2.805 16.096 1.00 69.38 115 ALA A C 1
ATOM 866 O O . ALA A 1 115 ? -27.385 3.906 16.427 1.00 69.38 115 ALA A O 1
ATOM 867 N N . HIS A 1 116 ? -26.771 2.472 14.813 1.00 74.00 116 HIS A N 1
ATOM 868 C CA . HIS A 1 116 ? -27.085 3.355 13.696 1.00 74.00 116 HIS A CA 1
ATOM 869 C C . HIS A 1 116 ? -27.205 2.569 12.384 1.00 74.00 116 HIS A C 1
ATOM 871 O O . HIS A 1 116 ? -26.455 1.621 12.159 1.00 74.00 116 HIS A O 1
ATOM 877 N N . ARG A 1 117 ? -28.115 2.991 11.500 1.00 81.25 117 ARG A N 1
ATOM 878 C CA . ARG A 1 117 ? -28.211 2.508 10.119 1.00 81.25 117 ARG A CA 1
ATOM 879 C C . ARG A 1 117 ? -27.910 3.671 9.185 1.00 81.25 117 ARG A C 1
ATOM 881 O O . ARG A 1 117 ? -28.613 4.673 9.247 1.00 81.25 117 ARG A O 1
ATOM 888 N N . THR A 1 118 ? -26.924 3.497 8.315 1.00 84.19 118 THR A N 1
ATOM 889 C CA . THR A 1 118 ? -26.602 4.456 7.252 1.00 84.19 118 THR A CA 1
ATOM 890 C C . THR A 1 118 ? -26.951 3.824 5.911 1.00 84.19 118 THR A C 1
ATOM 892 O O . THR A 1 118 ? -26.598 2.668 5.659 1.00 84.19 118 THR A O 1
ATOM 895 N N . THR A 1 119 ? -27.664 4.541 5.046 1.00 88.44 119 THR A N 1
ATOM 896 C CA . THR A 1 119 ? -27.999 4.023 3.710 1.00 88.44 119 THR A CA 1
ATOM 897 C C . THR A 1 119 ? -26.834 4.199 2.731 1.00 88.44 119 THR A C 1
ATOM 899 O O . THR A 1 119 ? -26.001 5.095 2.874 1.00 88.44 119 THR A O 1
ATOM 902 N N . ALA A 1 120 ? -26.763 3.360 1.692 1.00 87.25 120 ALA A N 1
ATOM 903 C CA . ALA A 1 120 ? -25.733 3.499 0.657 1.00 87.25 120 ALA A CA 1
ATOM 904 C C . ALA A 1 120 ? -25.821 4.857 -0.070 1.00 87.25 120 ALA A C 1
ATOM 906 O O . ALA A 1 120 ? -24.795 5.444 -0.406 1.00 87.25 120 ALA A O 1
ATOM 907 N N . SER A 1 121 ? -27.035 5.391 -0.246 1.00 90.50 121 SER A N 1
ATOM 908 C CA . SER A 1 121 ? -27.276 6.724 -0.810 1.00 90.50 121 SER A CA 1
ATOM 909 C C . SER A 1 121 ? -26.686 7.845 0.043 1.00 90.50 121 SER A C 1
ATOM 911 O O . SER A 1 121 ? -26.107 8.781 -0.503 1.00 90.50 121 SER A O 1
ATOM 913 N N . GLU A 1 122 ? -26.756 7.740 1.373 1.00 90.38 122 GLU A N 1
ATOM 914 C CA . GLU A 1 122 ? -26.140 8.717 2.284 1.00 90.38 122 GLU A CA 1
ATOM 915 C C . GLU A 1 122 ? -24.607 8.707 2.190 1.00 90.38 122 GLU A C 1
ATOM 917 O O . GLU A 1 122 ? -23.956 9.737 2.376 1.00 90.38 122 GLU A O 1
ATOM 922 N N . LEU A 1 123 ? -24.018 7.558 1.848 1.00 94.12 123 LEU A N 1
ATOM 923 C CA . LEU A 1 123 ? -22.573 7.388 1.696 1.00 94.12 123 LEU A CA 1
ATOM 924 C C . LEU A 1 123 ? -22.069 7.610 0.267 1.00 94.12 123 LEU A C 1
ATOM 926 O O . LEU A 1 123 ? -20.855 7.645 0.067 1.00 94.12 123 LEU A O 1
ATOM 930 N N . ALA A 1 124 ? -22.953 7.805 -0.717 1.00 94.19 124 ALA A N 1
ATOM 931 C CA . ALA A 1 124 ? -22.586 7.877 -2.132 1.00 94.19 124 ALA A CA 1
ATOM 932 C C . ALA A 1 124 ? -21.494 8.924 -2.404 1.00 94.19 124 ALA A C 1
ATOM 934 O O . ALA A 1 124 ? -20.482 8.620 -3.030 1.00 94.19 124 ALA A O 1
ATOM 935 N N . SER A 1 125 ? -21.637 10.131 -1.845 1.00 94.44 125 SER A N 1
ATOM 936 C CA . SER A 1 125 ? -20.617 11.186 -1.965 1.00 94.44 125 SER A CA 1
ATOM 937 C C . SER A 1 125 ? -19.253 10.768 -1.403 1.00 94.44 125 SER A C 1
ATOM 939 O O . SER A 1 125 ? -18.219 11.086 -1.985 1.00 94.44 125 SER A O 1
ATOM 941 N N . ARG A 1 126 ? -19.231 10.010 -0.299 1.00 96.06 126 ARG A N 1
ATOM 942 C CA . ARG A 1 126 ? -17.997 9.538 0.346 1.00 96.06 126 ARG A CA 1
ATOM 943 C C . ARG A 1 126 ? -17.335 8.421 -0.450 1.00 96.06 126 ARG A C 1
ATOM 945 O O . ARG A 1 126 ? -16.113 8.407 -0.548 1.00 96.06 126 ARG A O 1
ATOM 952 N N . PHE A 1 127 ? -18.122 7.534 -1.056 1.00 95.56 127 PHE A N 1
ATOM 953 C CA . PHE A 1 127 ? -17.605 6.529 -1.984 1.00 95.56 127 PHE A CA 1
ATOM 954 C C . PHE A 1 127 ? -17.022 7.163 -3.248 1.00 95.56 127 PHE A C 1
ATOM 956 O O . PHE A 1 127 ? -15.943 6.760 -3.670 1.00 95.56 127 PHE A O 1
ATOM 963 N N . ILE A 1 128 ? -17.675 8.187 -3.808 1.00 96.06 128 ILE A N 1
ATOM 964 C CA . ILE A 1 128 ? -17.153 8.928 -4.966 1.00 96.06 128 ILE A CA 1
ATOM 965 C C . ILE A 1 128 ? -15.832 9.620 -4.610 1.00 96.06 128 ILE A C 1
ATOM 967 O O . ILE A 1 128 ? -14.862 9.490 -5.350 1.00 96.06 128 ILE A O 1
ATOM 971 N N . GLU A 1 129 ? -15.756 10.303 -3.463 1.00 96.38 129 GLU A N 1
ATOM 972 C CA . GLU A 1 129 ? -14.510 10.920 -2.984 1.00 96.38 129 GLU A CA 1
ATOM 973 C C . GLU A 1 129 ? -13.387 9.885 -2.785 1.00 96.38 129 GLU A C 1
ATOM 975 O O . GLU A 1 129 ? -12.242 10.123 -3.177 1.00 96.38 129 GLU A O 1
ATOM 980 N N . LEU A 1 130 ? -13.699 8.725 -2.198 1.00 97.38 130 LEU A N 1
ATOM 981 C CA . LEU A 1 130 ? -12.733 7.644 -1.993 1.00 97.38 130 LEU A CA 1
ATOM 982 C C . LEU A 1 130 ? -12.244 7.053 -3.324 1.00 97.38 130 LEU A C 1
ATOM 984 O O . LEU A 1 130 ? -11.047 6.825 -3.495 1.00 97.38 130 LEU A O 1
ATOM 988 N N . ALA A 1 131 ? -13.152 6.835 -4.275 1.00 96.94 131 ALA A N 1
ATOM 989 C CA . ALA A 1 131 ? -12.815 6.332 -5.600 1.00 96.94 131 ALA A CA 1
ATOM 990 C C . ALA A 1 131 ? -11.950 7.343 -6.365 1.00 96.94 131 ALA A C 1
ATOM 992 O O . ALA A 1 131 ? -10.908 6.976 -6.902 1.00 96.94 131 ALA A O 1
ATOM 993 N N . ALA A 1 132 ? -12.330 8.623 -6.354 1.00 97.94 132 ALA A N 1
ATOM 994 C CA . ALA A 1 132 ? -11.581 9.688 -7.013 1.00 97.94 132 ALA A CA 1
ATOM 995 C C . ALA A 1 132 ? -10.162 9.829 -6.443 1.00 97.94 132 ALA A C 1
ATOM 997 O O . ALA A 1 132 ? -9.198 9.845 -7.205 1.00 97.94 132 ALA A O 1
ATOM 998 N N . SER A 1 133 ? -10.016 9.868 -5.115 1.00 98.31 133 SER A N 1
ATOM 999 C CA . SER A 1 133 ? -8.698 9.951 -4.465 1.00 98.31 133 SER A CA 1
ATOM 1000 C C . SER A 1 133 ? -7.824 8.725 -4.746 1.00 98.31 133 SER A C 1
ATOM 1002 O O . SER A 1 133 ? -6.641 8.881 -5.049 1.00 98.31 133 SER A O 1
ATOM 1004 N N . SER A 1 134 ? -8.404 7.521 -4.749 1.00 97.19 134 SER A N 1
ATOM 1005 C CA . SER A 1 134 ? -7.703 6.282 -5.123 1.00 97.19 134 SER A CA 1
ATOM 1006 C C . SER A 1 134 ? -7.218 6.300 -6.577 1.00 97.19 134 SER A C 1
ATOM 1008 O O . SER A 1 134 ? -6.065 5.968 -6.848 1.00 97.19 134 SER A O 1
ATOM 1010 N N . VAL A 1 135 ? -8.073 6.725 -7.515 1.00 96.88 135 VAL A N 1
ATOM 1011 C CA . VAL A 1 135 ? -7.727 6.833 -8.943 1.00 96.88 135 VAL A CA 1
ATOM 1012 C C . VAL A 1 135 ? -6.623 7.862 -9.160 1.00 96.88 135 VAL A C 1
ATOM 1014 O O . VAL A 1 135 ? -5.678 7.585 -9.896 1.00 96.88 135 VAL A O 1
ATOM 1017 N N . VAL A 1 136 ? -6.703 9.021 -8.503 1.00 98.06 136 VAL A N 1
ATOM 1018 C CA . VAL A 1 136 ? -5.674 10.066 -8.599 1.00 98.06 136 VAL A CA 1
ATOM 1019 C C . VAL A 1 136 ? -4.335 9.568 -8.060 1.00 98.06 136 VAL A C 1
ATOM 1021 O O . VAL A 1 136 ? -3.323 9.721 -8.740 1.00 98.06 136 VAL A O 1
ATOM 1024 N N . LEU A 1 137 ? -4.314 8.921 -6.891 1.00 98.12 137 LEU A N 1
ATOM 1025 C CA . LEU A 1 137 ? -3.088 8.347 -6.334 1.00 98.12 137 LEU A CA 1
ATOM 1026 C C . LEU A 1 137 ? -2.473 7.301 -7.277 1.00 98.12 137 LEU A C 1
ATOM 1028 O O . LEU A 1 137 ? -1.283 7.371 -7.582 1.00 98.12 137 LEU A O 1
ATOM 1032 N N . ALA A 1 138 ? -3.283 6.369 -7.786 1.00 96.62 138 ALA A N 1
ATOM 1033 C CA . ALA A 1 138 ? -2.820 5.339 -8.712 1.00 96.62 138 ALA A CA 1
ATOM 1034 C C . ALA A 1 138 ? -2.306 5.932 -10.034 1.00 96.62 138 ALA A C 1
ATOM 1036 O O . ALA A 1 138 ? -1.301 5.465 -10.568 1.00 96.62 138 ALA A O 1
ATOM 1037 N N . ALA A 1 139 ? -2.960 6.972 -10.559 1.00 96.12 139 ALA A N 1
ATOM 1038 C CA . ALA A 1 139 ? -2.517 7.671 -11.761 1.00 96.12 139 ALA A CA 1
ATOM 1039 C C . ALA A 1 139 ? -1.174 8.382 -11.547 1.00 96.12 139 ALA A C 1
ATOM 1041 O O . ALA A 1 139 ? -0.290 8.269 -12.392 1.00 96.12 139 ALA A O 1
ATOM 1042 N N . LEU A 1 140 ? -0.987 9.063 -10.413 1.00 96.56 140 LEU A N 1
ATOM 1043 C CA . LEU A 1 140 ? 0.278 9.724 -10.081 1.00 96.56 140 LEU A CA 1
ATOM 1044 C C . LEU A 1 140 ? 1.422 8.718 -9.925 1.00 96.56 140 LEU A C 1
ATOM 1046 O O . LEU A 1 140 ? 2.494 8.936 -10.487 1.00 96.56 140 LEU A O 1
ATOM 1050 N N . LEU A 1 141 ? 1.178 7.589 -9.251 1.00 96.88 141 LEU A N 1
ATOM 1051 C CA . LEU A 1 141 ? 2.148 6.496 -9.157 1.00 96.88 141 LEU A CA 1
ATOM 1052 C C . LEU A 1 141 ? 2.497 5.936 -10.545 1.00 96.88 141 LEU A C 1
ATOM 1054 O O . LEU A 1 141 ? 3.675 5.830 -10.868 1.00 96.88 141 LEU A O 1
ATOM 1058 N N . LYS A 1 142 ? 1.510 5.682 -11.417 1.00 95.25 142 LYS A N 1
ATOM 1059 C CA . LYS A 1 142 ? 1.749 5.248 -12.812 1.00 95.25 142 LYS A CA 1
ATOM 1060 C C . LYS A 1 142 ? 2.584 6.242 -13.618 1.00 95.25 142 LYS A C 1
ATOM 1062 O O . LYS A 1 142 ? 3.471 5.855 -14.384 1.00 95.25 142 LYS A O 1
ATOM 1067 N N . LEU A 1 143 ? 2.290 7.533 -13.485 1.00 94.19 143 LEU A N 1
ATOM 1068 C CA . LEU A 1 143 ? 3.015 8.589 -14.189 1.00 94.19 143 LEU A CA 1
ATOM 1069 C C . LEU A 1 143 ? 4.455 8.722 -13.682 1.00 94.19 143 LEU A C 1
ATOM 1071 O O . LEU A 1 143 ? 5.351 8.944 -14.495 1.00 94.19 143 LEU A O 1
ATOM 1075 N N . ALA A 1 144 ? 4.690 8.547 -12.380 1.00 94.50 144 ALA A N 1
ATOM 1076 C CA . ALA A 1 144 ? 6.033 8.513 -11.804 1.00 94.50 144 ALA A CA 1
ATOM 1077 C C . ALA A 1 144 ? 6.815 7.271 -12.266 1.00 94.50 144 ALA A C 1
ATOM 1079 O O . ALA A 1 144 ? 7.924 7.401 -12.780 1.00 94.50 144 ALA A O 1
ATOM 1080 N N . VAL A 1 145 ? 6.205 6.083 -12.193 1.00 94.94 145 VAL A N 1
ATOM 1081 C CA . VAL A 1 145 ? 6.803 4.807 -12.627 1.00 94.94 145 VAL A CA 1
ATOM 1082 C C . VAL A 1 145 ? 7.222 4.850 -14.095 1.00 94.94 145 VAL A C 1
ATOM 1084 O O . VAL A 1 145 ? 8.349 4.504 -14.429 1.00 94.94 145 VAL A O 1
ATOM 1087 N N . SER A 1 146 ? 6.350 5.339 -14.978 1.00 92.69 146 SER A N 1
ATOM 1088 C CA . SER A 1 146 ? 6.651 5.467 -16.413 1.00 92.69 146 SER A CA 1
ATOM 1089 C C . SER A 1 146 ? 7.576 6.640 -16.763 1.00 92.69 146 SER A C 1
ATOM 1091 O O . SER A 1 146 ? 7.981 6.783 -17.921 1.00 92.69 146 SER A O 1
ATOM 1093 N N . GLY A 1 147 ? 7.868 7.515 -15.796 1.00 89.88 147 GLY A N 1
ATOM 1094 C CA . GLY A 1 147 ? 8.594 8.761 -16.015 1.00 89.88 147 GLY A CA 1
ATOM 1095 C C . GLY A 1 147 ? 7.824 9.768 -16.870 1.00 89.88 147 GLY A C 1
ATOM 1096 O O . GLY A 1 147 ? 8.421 10.711 -17.368 1.00 89.88 147 GLY A O 1
ATOM 1097 N N . ALA A 1 148 ? 6.517 9.578 -17.084 1.00 88.69 148 ALA A N 1
ATOM 1098 C CA . ALA A 1 148 ? 5.671 10.442 -17.911 1.00 88.69 148 ALA A CA 1
ATOM 1099 C C . ALA A 1 148 ? 5.215 11.724 -17.193 1.00 88.69 148 ALA A C 1
ATOM 1101 O O . ALA A 1 148 ? 4.617 12.602 -17.814 1.00 88.69 148 ALA A O 1
ATOM 1102 N N . LEU A 1 149 ? 5.555 11.888 -15.912 1.00 81.44 149 LEU A N 1
ATOM 1103 C CA . LEU A 1 149 ? 5.342 13.114 -15.134 1.00 81.44 149 LEU A CA 1
ATOM 1104 C C . LEU A 1 149 ? 6.248 14.292 -15.594 1.00 81.44 149 LEU A C 1
ATOM 1106 O O . LEU A 1 149 ? 6.571 15.181 -14.809 1.00 81.44 149 LEU A O 1
ATOM 1110 N N . MET A 1 150 ? 6.678 14.305 -16.866 1.00 64.94 150 MET A N 1
ATOM 1111 C CA . MET A 1 150 ? 7.580 15.306 -17.458 1.00 64.94 150 MET A CA 1
ATOM 1112 C C . MET A 1 150 ? 6.877 16.567 -17.952 1.00 64.94 150 MET A C 1
ATOM 1114 O O . MET A 1 150 ? 7.569 17.534 -18.250 1.00 64.94 150 MET A O 1
ATOM 1118 N N . LEU A 1 151 ? 5.540 16.588 -18.046 1.00 61.22 151 LEU A N 1
ATOM 1119 C CA . LEU A 1 151 ? 4.788 17.692 -18.673 1.00 61.22 151 LEU A CA 1
ATOM 1120 C C . LEU A 1 151 ? 5.072 19.081 -18.056 1.00 61.22 151 LEU A C 1
ATOM 1122 O O . LEU A 1 151 ? 4.688 20.088 -18.638 1.00 61.22 151 LEU A O 1
ATOM 1126 N N . SER A 1 152 ? 5.768 19.146 -16.914 1.00 56.78 152 SER A N 1
ATOM 1127 C CA . SER A 1 152 ? 6.194 20.387 -16.264 1.00 56.78 152 SER A CA 1
ATOM 1128 C C . SER A 1 152 ? 7.654 20.395 -15.759 1.00 56.78 152 SER A C 1
ATOM 1130 O O . SER A 1 152 ? 8.025 21.329 -15.046 1.00 56.78 152 SER A O 1
ATOM 1132 N N . ALA A 1 153 ? 8.488 19.387 -16.053 1.00 70.75 153 ALA A N 1
ATOM 1133 C CA . ALA A 1 153 ? 9.788 19.219 -15.388 1.00 70.75 153 ALA A CA 1
ATOM 1134 C C . ALA A 1 153 ? 10.973 19.105 -16.354 1.00 70.75 153 ALA A C 1
ATOM 1136 O O . ALA A 1 153 ? 11.048 18.173 -17.152 1.00 70.75 153 ALA A O 1
ATOM 1137 N N . ASN A 1 154 ? 11.960 19.987 -16.179 1.00 75.62 154 ASN A N 1
ATOM 1138 C CA . ASN A 1 154 ? 13.139 20.103 -17.043 1.00 75.62 154 ASN A CA 1
ATOM 1139 C C . ASN A 1 154 ? 14.375 19.357 -16.498 1.00 75.62 154 ASN A C 1
ATOM 1141 O O . ASN A 1 154 ? 15.444 19.415 -17.097 1.00 75.62 154 ASN A O 1
ATOM 1145 N N . SER A 1 155 ? 14.269 18.684 -15.344 1.00 84.31 155 SER A N 1
ATOM 1146 C CA . SER A 1 155 ? 15.373 17.924 -14.735 1.00 84.31 155 SER A CA 1
ATOM 1147 C C . SER A 1 155 ? 14.879 16.739 -13.889 1.00 84.31 155 SER A C 1
ATOM 1149 O O . SER A 1 155 ? 13.770 16.809 -13.346 1.00 84.31 155 SER A O 1
ATOM 1151 N N . PRO A 1 156 ? 15.704 15.690 -13.680 1.00 83.25 156 PRO A N 1
ATOM 1152 C CA . PRO A 1 156 ? 15.351 14.552 -12.822 1.00 83.25 156 PRO A CA 1
ATOM 1153 C C . PRO A 1 156 ? 14.967 14.961 -11.393 1.00 83.25 156 PRO A C 1
ATOM 1155 O O . PRO A 1 156 ? 13.997 14.459 -10.832 1.00 83.25 156 PRO A O 1
ATOM 1158 N N . ARG A 1 157 ? 15.676 15.945 -10.820 1.00 87.12 157 ARG A N 1
ATOM 1159 C CA . ARG A 1 157 ? 15.396 16.460 -9.468 1.00 87.12 157 ARG A CA 1
ATOM 1160 C C . ARG A 1 157 ? 14.003 17.081 -9.362 1.00 87.12 157 ARG A C 1
ATOM 1162 O O . ARG A 1 157 ? 13.303 16.848 -8.382 1.00 87.12 157 ARG A O 1
ATOM 1169 N N . GLN A 1 158 ? 13.591 17.849 -10.373 1.00 88.06 158 GLN A N 1
ATOM 1170 C CA . GLN A 1 158 ? 12.245 18.425 -10.417 1.00 88.06 158 GLN A CA 1
ATOM 1171 C C . GLN A 1 158 ? 11.177 17.339 -10.552 1.00 88.06 158 GLN A C 1
ATOM 1173 O O . GLN A 1 158 ? 10.144 17.435 -9.902 1.00 88.06 158 GLN A O 1
ATOM 1178 N N . GLN A 1 159 ? 11.427 16.288 -11.337 1.00 87.62 159 GLN A N 1
ATOM 1179 C CA . GLN A 1 159 ? 10.475 15.182 -11.484 1.00 87.62 159 GLN A CA 1
ATOM 1180 C C . GLN A 1 159 ? 10.262 14.429 -10.180 1.00 87.62 159 GLN A C 1
ATOM 1182 O O . GLN A 1 159 ? 9.118 14.203 -9.800 1.00 87.62 159 GLN A O 1
ATOM 1187 N N . ILE A 1 160 ? 11.344 14.110 -9.472 1.00 89.94 160 ILE A N 1
ATOM 1188 C CA . ILE A 1 160 ? 11.279 13.493 -8.144 1.00 89.94 160 ILE A CA 1
ATOM 1189 C C . ILE A 1 160 ? 10.509 14.396 -7.174 1.00 89.94 160 ILE A C 1
ATOM 1191 O O . ILE A 1 160 ? 9.637 13.916 -6.460 1.00 89.94 160 ILE A O 1
ATOM 1195 N N . ALA A 1 161 ? 10.779 15.705 -7.165 1.00 92.19 161 ALA A N 1
ATOM 1196 C CA . ALA A 1 161 ? 10.081 16.637 -6.281 1.00 92.19 161 ALA A CA 1
ATOM 1197 C C . ALA A 1 161 ? 8.577 16.734 -6.597 1.00 92.19 161 ALA A C 1
ATOM 1199 O O . ALA A 1 161 ? 7.754 16.712 -5.681 1.00 92.19 161 ALA A O 1
ATOM 1200 N N . ILE A 1 162 ? 8.198 16.807 -7.878 1.00 92.88 162 ILE A N 1
ATOM 1201 C CA . ILE A 1 162 ? 6.791 16.845 -8.303 1.00 92.88 162 ILE A CA 1
ATOM 1202 C C . ILE A 1 162 ? 6.101 15.518 -7.977 1.00 92.88 162 ILE A C 1
ATOM 1204 O O . ILE A 1 162 ? 5.015 15.534 -7.399 1.00 92.88 162 ILE A O 1
ATOM 1208 N N . ALA A 1 163 ? 6.721 14.377 -8.289 1.00 93.88 163 ALA A N 1
ATOM 1209 C CA . ALA A 1 163 ? 6.190 13.056 -7.953 1.00 93.88 163 ALA A CA 1
ATOM 1210 C C . ALA A 1 163 ? 6.008 12.920 -6.438 1.00 93.88 163 ALA A C 1
ATOM 1212 O O . ALA A 1 163 ? 4.898 12.685 -5.970 1.00 93.88 163 ALA A O 1
ATOM 1213 N N . GLY A 1 164 ? 7.059 13.188 -5.666 1.00 95.44 164 GLY A N 1
ATOM 1214 C CA . GLY A 1 164 ? 7.053 13.088 -4.214 1.00 95.44 164 GLY A CA 1
ATOM 1215 C C . GLY A 1 164 ? 5.992 13.952 -3.548 1.00 95.44 164 GLY A C 1
ATOM 1216 O O . GLY A 1 164 ? 5.229 13.463 -2.716 1.00 95.44 164 GLY A O 1
ATOM 1217 N N . THR A 1 165 ? 5.886 15.224 -3.937 1.00 96.19 165 THR A N 1
ATOM 1218 C CA . THR A 1 165 ? 4.879 16.139 -3.375 1.00 96.19 165 THR A CA 1
ATOM 1219 C C . THR A 1 165 ? 3.456 15.759 -3.780 1.00 96.19 165 THR A C 1
ATOM 1221 O O . THR A 1 165 ? 2.577 15.704 -2.920 1.00 96.19 165 THR A O 1
ATOM 1224 N N . SER A 1 166 ? 3.217 15.451 -5.058 1.00 96.38 166 SER A N 1
ATOM 1225 C CA . SER A 1 166 ? 1.879 15.112 -5.561 1.00 96.38 166 SER A CA 1
ATOM 1226 C C . SER A 1 166 ? 1.372 13.763 -5.044 1.00 96.38 166 SER A C 1
ATOM 1228 O O . SER A 1 166 ? 0.233 13.691 -4.583 1.00 96.38 166 SER A O 1
ATOM 1230 N N . ILE A 1 167 ? 2.208 12.718 -5.039 1.00 97.88 167 ILE A N 1
ATOM 1231 C CA . ILE A 1 167 ? 1.879 11.392 -4.490 1.00 97.88 167 ILE A CA 1
ATOM 1232 C C . ILE A 1 167 ? 1.598 11.507 -2.991 1.00 97.88 167 ILE A C 1
ATOM 1234 O O . ILE A 1 167 ? 0.587 10.992 -2.516 1.00 97.88 167 ILE A O 1
ATOM 1238 N N . THR A 1 168 ? 2.434 12.243 -2.251 1.00 98.50 168 THR A N 1
ATOM 1239 C CA . THR A 1 168 ? 2.231 12.464 -0.812 1.00 98.50 168 THR A CA 1
ATOM 1240 C C . THR A 1 168 ? 0.919 13.193 -0.528 1.00 98.50 168 THR A C 1
ATOM 1242 O O . THR A 1 168 ? 0.145 12.765 0.329 1.00 98.50 168 THR A O 1
ATOM 1245 N N . ALA A 1 169 ? 0.619 14.262 -1.270 1.00 98.44 169 ALA A N 1
ATOM 1246 C CA . ALA A 1 169 ? -0.635 14.995 -1.123 1.00 98.44 169 ALA A CA 1
ATOM 1247 C C . ALA A 1 169 ? -1.856 14.126 -1.467 1.00 98.44 169 ALA A C 1
ATOM 1249 O O . ALA A 1 169 ? -2.839 14.126 -0.723 1.00 98.44 169 ALA A O 1
ATOM 1250 N N . ALA A 1 170 ? -1.787 13.347 -2.551 1.00 98.56 170 ALA A N 1
ATOM 1251 C CA . ALA A 1 170 ? -2.849 12.429 -2.951 1.00 98.56 170 ALA A CA 1
ATOM 1252 C C . ALA A 1 170 ? -3.067 11.312 -1.920 1.00 98.56 170 ALA A C 1
ATOM 1254 O O . ALA A 1 170 ? -4.211 10.980 -1.611 1.00 98.56 170 ALA A O 1
ATOM 1255 N N . PHE A 1 171 ? -1.995 10.782 -1.327 1.00 98.69 171 PHE A N 1
ATOM 1256 C CA . PHE A 1 171 ? -2.084 9.787 -0.261 1.00 98.69 171 PHE A CA 1
ATOM 1257 C C . PHE A 1 171 ? -2.735 10.361 1.004 1.00 98.69 171 PHE A C 1
ATOM 1259 O O . PHE A 1 171 ? -3.651 9.758 1.560 1.00 98.69 171 PHE A O 1
ATOM 1266 N N . LEU A 1 172 ? -2.341 11.562 1.438 1.00 98.62 172 LEU A N 1
ATOM 1267 C CA . LEU A 1 172 ? -2.982 12.221 2.581 1.00 98.62 172 LEU A CA 1
ATOM 1268 C C . LEU A 1 172 ? -4.452 12.562 2.300 1.00 98.62 172 LEU A C 1
ATOM 1270 O O . LEU A 1 172 ? -5.293 12.434 3.192 1.00 98.62 172 LEU A O 1
ATOM 1274 N N . TRP A 1 173 ? -4.791 12.941 1.065 1.00 98.62 173 TRP A N 1
ATOM 1275 C CA . TRP A 1 173 ? -6.183 13.121 0.654 1.00 98.62 173 TRP A CA 1
ATOM 1276 C C . TRP A 1 173 ? -6.971 11.808 0.748 1.00 98.62 173 TRP A C 1
ATOM 1278 O O . TRP A 1 173 ? -8.051 11.798 1.344 1.00 98.62 173 TRP A O 1
ATOM 1288 N N . LEU A 1 174 ? -6.402 10.695 0.273 1.00 98.62 174 LEU A N 1
ATOM 1289 C CA . LEU A 1 174 ? -6.981 9.359 0.416 1.00 98.62 174 LEU A CA 1
ATOM 1290 C C . LEU A 1 174 ? -7.226 9.005 1.892 1.00 98.62 174 LEU A C 1
ATOM 1292 O O . LEU A 1 174 ? -8.328 8.584 2.240 1.00 98.62 174 LEU A O 1
ATOM 1296 N N . VAL A 1 175 ? -6.260 9.251 2.784 1.00 98.12 175 VAL A N 1
ATOM 1297 C CA . VAL A 1 175 ? -6.411 9.036 4.239 1.00 98.12 175 VAL A CA 1
ATOM 1298 C C . VAL A 1 175 ? -7.590 9.837 4.805 1.00 98.12 175 VAL A C 1
ATOM 1300 O O . VAL A 1 175 ? -8.391 9.310 5.584 1.00 98.12 175 VAL A O 1
ATOM 1303 N N . VAL A 1 176 ? -7.745 11.103 4.404 1.00 98.19 176 VAL A N 1
ATOM 1304 C CA . VAL A 1 176 ? -8.879 11.944 4.821 1.00 98.19 176 VAL A CA 1
ATOM 1305 C C . VAL A 1 176 ? -10.205 11.380 4.298 1.00 98.19 176 VAL A C 1
ATOM 1307 O O . VAL A 1 176 ? -11.182 11.338 5.051 1.00 98.19 176 VAL A O 1
ATOM 1310 N N . CYS A 1 177 ? -10.258 10.930 3.043 1.00 97.94 177 CYS A N 1
ATOM 1311 C CA . CYS A 1 177 ? -11.443 10.307 2.449 1.00 97.94 177 CYS A CA 1
ATOM 1312 C C . CYS A 1 177 ? -11.831 9.012 3.169 1.00 97.94 177 CYS A C 1
ATOM 1314 O O . CYS A 1 177 ? -12.997 8.855 3.535 1.00 97.94 177 CYS A O 1
ATOM 1316 N N . VAL A 1 178 ? -10.859 8.142 3.467 1.00 96.94 178 VAL A N 1
ATOM 1317 C CA . VAL A 1 178 ? -11.060 6.927 4.272 1.00 96.94 178 VAL A CA 1
ATOM 1318 C C . VAL A 1 178 ? -11.653 7.296 5.628 1.00 96.94 178 VAL A C 1
ATOM 1320 O O . VAL A 1 178 ? -12.700 6.768 6.001 1.00 96.94 178 VAL A O 1
ATOM 1323 N N . PHE A 1 179 ? -11.066 8.265 6.337 1.00 95.94 179 PHE A N 1
ATOM 1324 C CA . PHE A 1 179 ? -11.586 8.707 7.631 1.00 95.94 179 PHE A CA 1
ATOM 1325 C C . PHE A 1 179 ? -13.022 9.242 7.551 1.00 95.94 179 PHE A C 1
ATOM 1327 O O . PHE A 1 179 ? -13.856 8.916 8.399 1.00 95.94 179 PHE A O 1
ATOM 1334 N N . ARG A 1 180 ? -13.332 10.064 6.542 1.00 95.50 180 ARG A N 1
ATOM 1335 C CA . ARG A 1 180 ? -14.683 10.609 6.330 1.00 95.50 180 ARG A CA 1
ATOM 1336 C C . ARG A 1 180 ? -15.695 9.504 6.046 1.00 95.50 180 ARG A C 1
ATOM 1338 O O . ARG A 1 180 ? -16.785 9.546 6.614 1.00 95.50 180 ARG A O 1
ATOM 1345 N N . LEU A 1 181 ? -15.331 8.514 5.230 1.00 95.56 181 LEU A N 1
ATOM 1346 C CA . LEU A 1 181 ? -16.168 7.343 4.981 1.00 95.56 181 LEU A CA 1
ATOM 1347 C C . LEU A 1 181 ? -16.396 6.554 6.275 1.00 95.56 181 LEU A C 1
ATOM 1349 O O . LEU A 1 181 ? -17.542 6.314 6.640 1.00 95.56 181 LEU A O 1
ATOM 1353 N N . GLY A 1 182 ? -15.339 6.234 7.026 1.00 93.19 182 GLY A N 1
ATOM 1354 C CA . GLY A 1 182 ? -15.464 5.495 8.286 1.00 93.19 182 GLY A CA 1
ATOM 1355 C C . GLY A 1 182 ? -16.241 6.253 9.371 1.00 93.19 182 GLY A C 1
ATOM 1356 O O . GLY A 1 182 ? -16.934 5.638 10.180 1.00 93.19 182 GLY A O 1
ATOM 1357 N N . ARG A 1 183 ? -16.220 7.593 9.368 1.00 92.38 183 ARG A N 1
ATOM 1358 C CA . ARG A 1 183 ? -17.136 8.407 10.187 1.00 92.38 183 ARG A CA 1
ATOM 1359 C C . ARG A 1 183 ? -18.587 8.323 9.720 1.00 92.38 183 ARG A C 1
ATOM 1361 O O . ARG A 1 183 ? -19.463 8.296 10.579 1.00 92.38 183 ARG A O 1
ATOM 1368 N N . GLY A 1 184 ? -18.834 8.302 8.410 1.00 90.56 184 GLY A N 1
ATOM 1369 C CA . GLY A 1 184 ? -20.175 8.144 7.836 1.00 90.56 184 GLY A CA 1
ATOM 1370 C C . GLY A 1 184 ? -20.784 6.770 8.128 1.00 90.56 184 GLY A C 1
ATOM 1371 O O . GLY A 1 184 ? -21.965 6.677 8.449 1.00 90.56 184 GLY A O 1
ATOM 1372 N N . VAL A 1 185 ? -19.964 5.716 8.089 1.00 90.19 185 VAL A N 1
ATOM 1373 C CA . VAL A 1 185 ? -20.356 4.349 8.481 1.00 90.19 185 VAL A CA 1
ATOM 1374 C C . VAL A 1 185 ? -20.545 4.230 10.001 1.00 90.19 185 VAL A C 1
ATOM 1376 O O . VAL A 1 185 ? -21.324 3.411 10.468 1.00 90.19 185 VAL A O 1
ATOM 1379 N N . GLY A 1 186 ? -19.858 5.063 10.786 1.00 87.50 186 GLY A N 1
ATOM 1380 C CA . GLY A 1 186 ? -19.995 5.130 12.244 1.00 87.50 186 GLY A CA 1
ATOM 1381 C C . GLY A 1 186 ? -18.806 4.562 13.025 1.00 87.50 186 GLY A C 1
ATOM 1382 O O . GLY A 1 186 ? -18.663 4.891 14.202 1.00 87.50 186 GLY A O 1
ATOM 1383 N N . ILE A 1 187 ? -17.902 3.825 12.368 1.00 88.56 187 ILE A N 1
ATOM 1384 C CA . ILE A 1 187 ? -16.718 3.167 12.962 1.00 88.56 187 ILE A CA 1
ATOM 1385 C C . ILE A 1 187 ? -15.843 4.157 13.747 1.00 88.56 187 ILE A C 1
ATOM 1387 O O . ILE A 1 187 ? -15.340 3.839 14.821 1.00 88.56 187 ILE A O 1
ATOM 1391 N N . TRP A 1 188 ? -15.675 5.381 13.233 1.00 90.62 188 TRP A N 1
ATOM 1392 C CA . TRP A 1 188 ? -14.846 6.420 13.865 1.00 90.62 188 TRP A CA 1
ATOM 1393 C C . TRP A 1 188 ? -15.640 7.630 14.359 1.00 90.62 188 TRP A C 1
ATOM 1395 O O . TRP A 1 188 ? -15.066 8.703 14.577 1.00 90.62 188 TRP A O 1
ATOM 1405 N N . LYS A 1 189 ? -16.962 7.493 14.533 1.00 88.31 189 LYS A N 1
ATOM 1406 C CA . LYS A 1 189 ? -17.810 8.577 15.056 1.00 88.31 189 LYS A CA 1
ATOM 1407 C C . LYS A 1 189 ? -17.412 8.938 16.487 1.00 88.31 189 LYS A C 1
ATOM 1409 O O . LYS A 1 189 ? -17.260 10.118 16.798 1.00 88.31 189 LYS A O 1
ATOM 1414 N N . LEU A 1 190 ? -17.180 7.921 17.313 1.00 88.62 190 LEU A N 1
ATOM 1415 C CA . LEU A 1 190 ? -16.624 8.052 18.655 1.00 88.62 190 LEU A CA 1
ATOM 1416 C C . LEU A 1 190 ? -15.156 7.602 18.654 1.00 88.62 190 LEU A C 1
ATOM 1418 O O . LEU A 1 190 ? -14.707 6.869 17.772 1.00 88.62 190 LEU A O 1
ATOM 1422 N N . ASP A 1 191 ? -14.360 8.137 19.570 1.00 84.50 191 ASP A N 1
ATOM 1423 C CA . ASP A 1 191 ? -13.004 7.655 19.835 1.00 84.50 191 ASP A CA 1
ATOM 1424 C C . ASP A 1 191 ? -13.009 6.532 20.892 1.00 84.50 191 ASP A C 1
ATOM 1426 O O . ASP A 1 191 ? -14.069 6.159 21.392 1.00 84.50 191 ASP A O 1
ATOM 1430 N N . GLU A 1 192 ? -11.836 6.003 21.267 1.00 78.69 192 GLU A N 1
ATOM 1431 C CA . GLU A 1 192 ? -11.751 4.907 22.258 1.00 78.69 192 GLU A CA 1
ATOM 1432 C C . GLU A 1 192 ? -12.286 5.282 23.657 1.00 78.69 192 GLU A C 1
ATOM 1434 O O . GLU A 1 192 ? -12.403 4.424 24.521 1.00 78.69 192 GLU A O 1
ATOM 1439 N N . ARG A 1 193 ? -12.587 6.564 23.907 1.00 81.69 193 ARG A N 1
ATOM 1440 C CA . ARG A 1 193 ? -13.146 7.082 25.164 1.00 81.69 19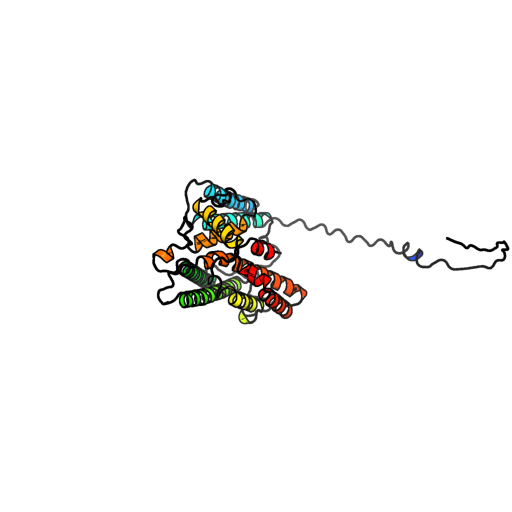3 ARG A CA 1
ATOM 1441 C C . ARG A 1 193 ? -14.598 7.543 25.003 1.00 81.69 193 ARG A C 1
ATOM 1443 O O . ARG A 1 193 ? -15.096 8.285 25.845 1.00 81.69 193 ARG A O 1
ATOM 1450 N N . GLY A 1 194 ? -15.257 7.177 23.903 1.00 84.75 194 GLY A N 1
ATOM 1451 C CA . GLY A 1 194 ? -16.640 7.564 23.630 1.00 84.75 194 GLY A CA 1
ATOM 1452 C C . GLY A 1 194 ? -16.819 9.036 23.242 1.00 84.75 194 GLY A C 1
ATOM 1453 O O . GLY A 1 194 ? -17.942 9.530 23.240 1.00 84.75 194 GLY A O 1
ATOM 1454 N N . GLN A 1 195 ? -15.748 9.768 22.913 1.00 88.00 195 GLN A N 1
ATOM 1455 C CA . GLN A 1 195 ? -15.829 11.192 22.573 1.00 88.00 195 GLN A CA 1
ATOM 1456 C C . GLN A 1 195 ? -15.912 11.411 21.059 1.00 88.00 195 GLN A C 1
ATOM 1458 O O . GLN A 1 195 ? -15.159 10.820 20.281 1.00 88.00 195 GLN A O 1
ATOM 1463 N N . ASN A 1 196 ? -16.774 12.331 20.621 1.00 91.62 196 ASN A N 1
ATOM 1464 C CA . ASN A 1 196 ? -16.874 12.732 19.216 1.00 91.62 196 ASN A CA 1
ATOM 1465 C C . ASN A 1 196 ? -15.754 13.720 18.845 1.00 91.62 196 ASN A C 1
ATOM 1467 O O . ASN A 1 196 ? -15.953 14.934 18.827 1.00 91.62 196 ASN A O 1
ATOM 1471 N N . ARG A 1 197 ? -14.558 13.195 18.557 1.00 90.19 197 ARG A N 1
ATOM 1472 C CA . ARG A 1 197 ? -13.395 14.000 18.149 1.00 90.19 197 ARG A CA 1
ATOM 1473 C C . ARG A 1 197 ? -13.242 14.085 16.636 1.00 90.19 197 ARG A C 1
ATOM 1475 O O . ARG A 1 197 ? -13.337 13.070 15.931 1.00 90.19 197 ARG A O 1
ATOM 1482 N N . GLY A 1 198 ? -12.948 15.290 16.149 1.00 92.88 198 GLY A N 1
ATOM 1483 C CA . GLY A 1 198 ? -12.583 15.546 14.752 1.00 92.88 198 GLY A CA 1
ATOM 1484 C C . GLY A 1 198 ? -11.250 14.895 14.363 1.00 92.88 198 GLY A C 1
ATOM 1485 O O . GLY A 1 198 ? -10.506 14.435 15.226 1.00 92.88 198 GLY A O 1
ATOM 1486 N N . LEU A 1 199 ? -10.938 14.865 13.063 1.00 94.19 199 LEU A N 1
ATOM 1487 C CA . LEU A 1 199 ? -9.711 14.242 12.538 1.00 94.19 199 LEU A CA 1
ATOM 1488 C C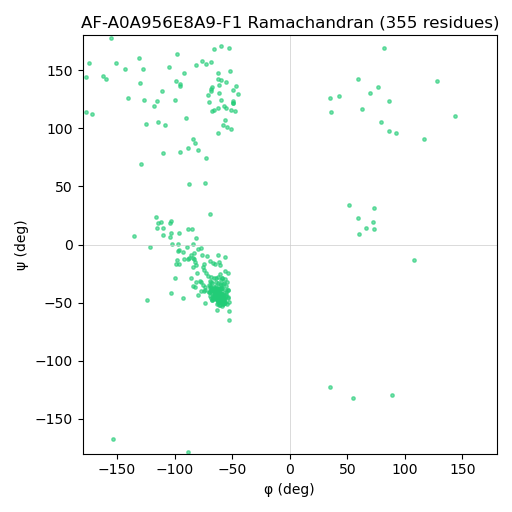 . LEU A 1 199 ? -8.443 14.844 13.161 1.00 94.19 199 LEU A C 1
ATOM 1490 O O . LEU A 1 199 ? -7.622 14.127 13.724 1.00 94.19 199 LEU A O 1
ATOM 1494 N N . LEU A 1 200 ? -8.348 16.175 13.145 1.00 95.44 200 LEU A N 1
ATOM 1495 C CA . LEU A 1 200 ? -7.179 16.927 13.616 1.00 95.44 200 LEU A CA 1
ATOM 1496 C C . LEU A 1 200 ? -6.940 16.814 15.131 1.00 95.44 200 LEU A C 1
ATOM 1498 O O . LEU A 1 200 ? -5.858 17.124 15.615 1.00 95.44 200 LEU A O 1
ATOM 1502 N N . GLN A 1 201 ? -7.937 16.358 15.892 1.00 94.31 201 GLN A N 1
ATOM 1503 C CA . GLN A 1 201 ? -7.847 16.174 17.346 1.00 94.31 201 GLN A CA 1
ATOM 1504 C C . GLN A 1 201 ? -7.339 14.772 17.735 1.00 94.31 201 GLN A C 1
ATOM 1506 O O . GLN A 1 201 ? -7.206 14.457 18.925 1.00 94.31 201 GLN A O 1
ATOM 1511 N N . ARG A 1 202 ? -7.096 13.894 16.753 1.00 93.75 202 ARG A N 1
ATOM 1512 C CA . ARG A 1 202 ? -6.659 12.509 16.964 1.00 93.75 202 ARG A CA 1
ATOM 1513 C C . ARG A 1 202 ? -5.152 12.414 16.761 1.00 93.75 202 ARG A C 1
ATOM 1515 O O . ARG A 1 202 ? -4.643 12.749 15.701 1.00 93.75 202 ARG A O 1
ATOM 1522 N N . HIS A 1 203 ? -4.438 11.906 17.764 1.00 95.06 203 HIS A N 1
ATOM 1523 C CA . HIS A 1 203 ? -2.978 11.769 17.678 1.00 95.06 203 HIS A CA 1
ATOM 1524 C C . HIS A 1 203 ? -2.586 10.742 16.607 1.00 95.06 203 HIS A C 1
ATOM 1526 O O . HIS A 1 203 ? -1.646 10.971 15.860 1.00 95.06 203 HIS A O 1
ATOM 1532 N N . GLY A 1 204 ? -3.369 9.667 16.454 1.00 95.00 204 GLY A N 1
ATOM 1533 C CA . GLY A 1 204 ? -3.162 8.691 15.382 1.00 95.00 204 GLY A CA 1
ATOM 1534 C C . GLY A 1 204 ? -3.240 9.284 13.967 1.00 95.00 204 GLY A C 1
ATOM 1535 O O . GLY A 1 204 ? -2.565 8.788 13.076 1.00 95.00 204 GLY A O 1
ATOM 1536 N N . PHE A 1 205 ? -4.003 10.365 13.750 1.00 96.50 205 PHE A N 1
ATOM 1537 C CA . PHE A 1 205 ? -3.989 11.067 12.462 1.00 96.50 205 PHE A CA 1
ATOM 1538 C C . PHE A 1 205 ? -2.646 11.756 12.221 1.00 96.50 205 PHE A C 1
ATOM 1540 O O . PHE A 1 205 ? -2.048 11.587 11.165 1.00 96.50 205 PHE A O 1
ATOM 1547 N N . TRP A 1 206 ? -2.142 12.482 13.220 1.00 97.75 206 TRP A N 1
ATOM 1548 C CA . TRP A 1 206 ? -0.834 13.125 13.131 1.00 97.75 206 TRP A CA 1
ATOM 1549 C C . TRP A 1 206 ? 0.303 12.117 13.000 1.00 97.75 206 TRP A C 1
ATOM 1551 O O . TRP A 1 206 ? 1.264 12.398 12.299 1.00 97.75 206 TRP A O 1
ATOM 1561 N N . LEU A 1 207 ? 0.174 10.928 13.592 1.00 98.19 207 LEU A N 1
ATOM 1562 C CA . LEU A 1 207 ? 1.136 9.848 13.388 1.00 98.19 207 LEU A CA 1
ATOM 1563 C C . LEU A 1 207 ? 1.176 9.414 11.920 1.00 98.19 207 LEU A C 1
ATOM 1565 O O . LEU A 1 207 ? 2.260 9.310 11.353 1.00 98.19 207 LEU A O 1
ATOM 1569 N N . ILE A 1 208 ? 0.010 9.229 11.290 1.00 98.31 208 ILE A N 1
ATOM 1570 C CA . ILE A 1 208 ? -0.069 8.914 9.858 1.00 98.31 208 ILE A CA 1
ATOM 1571 C C . ILE A 1 208 ? 0.561 10.033 9.027 1.00 98.31 208 ILE A C 1
ATOM 1573 O O . ILE A 1 208 ? 1.359 9.751 8.138 1.00 98.31 208 ILE A O 1
ATOM 1577 N N . VAL A 1 209 ? 0.249 11.296 9.336 1.00 98.50 209 VAL A N 1
ATOM 1578 C CA . VAL A 1 209 ? 0.814 12.457 8.632 1.00 98.50 209 VAL A CA 1
ATOM 1579 C C . VAL A 1 209 ? 2.336 12.491 8.759 1.00 98.50 209 VAL A C 1
ATOM 1581 O O . VAL A 1 209 ? 3.014 12.557 7.742 1.00 98.50 209 VAL A O 1
ATOM 1584 N N . VAL A 1 210 ? 2.883 12.401 9.973 1.00 98.38 210 VAL A N 1
ATOM 1585 C CA . VAL A 1 210 ? 4.335 12.446 10.209 1.00 98.38 210 VAL A CA 1
ATOM 1586 C C . VAL A 1 210 ? 5.033 11.270 9.525 1.00 98.38 210 VAL A C 1
ATOM 1588 O O . VAL A 1 210 ? 5.987 11.491 8.791 1.00 98.38 210 VAL A O 1
ATOM 1591 N N . THR A 1 211 ? 4.519 10.046 9.672 1.00 98.25 211 THR A N 1
ATOM 1592 C CA . THR A 1 211 ? 5.077 8.852 9.007 1.00 98.25 211 THR A CA 1
ATOM 1593 C C . THR A 1 211 ? 5.083 9.018 7.488 1.00 98.25 211 THR A C 1
ATOM 1595 O O . THR A 1 211 ? 6.094 8.778 6.831 1.00 98.25 211 THR A O 1
ATOM 1598 N N . THR A 1 212 ? 3.972 9.504 6.925 1.00 98.50 212 THR A N 1
ATOM 1599 C CA . THR A 1 212 ? 3.864 9.776 5.488 1.00 98.50 212 THR A CA 1
ATOM 1600 C C . THR A 1 212 ? 4.894 10.813 5.056 1.00 98.50 212 THR A C 1
ATOM 1602 O O . THR A 1 212 ? 5.585 10.587 4.074 1.00 98.50 212 THR A O 1
ATOM 1605 N N . LEU A 1 213 ? 5.035 11.926 5.779 1.00 98.12 213 LEU A N 1
ATOM 1606 C CA . LEU A 1 213 ? 5.955 13.006 5.417 1.00 98.12 213 LEU A CA 1
ATOM 1607 C C . LEU A 1 213 ? 7.435 12.622 5.545 1.00 98.12 213 LEU A C 1
ATOM 1609 O O . LEU A 1 213 ? 8.252 13.187 4.824 1.00 98.12 213 LEU A O 1
ATOM 1613 N N . ILE A 1 214 ? 7.788 11.689 6.433 1.00 97.31 214 ILE A N 1
ATOM 1614 C CA . ILE A 1 214 ? 9.175 11.220 6.575 1.00 97.31 214 ILE A CA 1
ATOM 1615 C C . ILE A 1 214 ? 9.539 10.243 5.448 1.00 97.31 214 ILE A C 1
ATOM 1617 O O . ILE A 1 214 ? 10.652 10.312 4.934 1.00 97.31 214 ILE A O 1
ATOM 1621 N N . TYR A 1 215 ? 8.629 9.345 5.054 1.00 97.19 215 TYR A N 1
ATOM 1622 C CA . TYR A 1 215 ? 8.970 8.227 4.160 1.00 97.19 215 TYR A CA 1
ATOM 1623 C C . TYR A 1 215 ? 8.522 8.411 2.715 1.00 97.19 215 TYR A C 1
ATOM 1625 O O . TYR A 1 215 ? 9.253 8.084 1.786 1.00 97.19 215 TYR A O 1
ATOM 1633 N N . LEU A 1 216 ? 7.317 8.931 2.491 1.00 97.12 216 LEU A N 1
ATOM 1634 C CA . LEU A 1 216 ? 6.718 8.909 1.162 1.00 97.12 216 LEU A CA 1
ATOM 1635 C C . LEU A 1 216 ? 7.344 9.915 0.177 1.00 97.12 216 LEU A C 1
ATOM 1637 O O . LEU A 1 216 ? 7.536 9.525 -0.970 1.00 97.12 216 LEU A O 1
ATOM 1641 N N . PRO A 1 217 ? 7.722 11.161 0.543 1.00 96.44 217 PRO A N 1
ATOM 1642 C CA . PRO A 1 217 ? 8.174 12.150 -0.435 1.00 96.44 217 PRO A CA 1
ATOM 1643 C C . PRO A 1 217 ? 9.370 11.729 -1.286 1.00 96.44 217 PRO A C 1
ATOM 1645 O O . PRO A 1 217 ? 9.439 12.132 -2.440 1.00 96.44 217 PRO A O 1
ATOM 1648 N N . MET A 1 218 ? 10.294 10.936 -0.743 1.00 94.69 218 MET A N 1
ATOM 1649 C CA . MET A 1 218 ? 11.531 10.523 -1.422 1.00 94.69 218 MET A CA 1
ATOM 1650 C C . MET A 1 218 ? 11.585 9.011 -1.682 1.00 94.69 218 MET A C 1
ATOM 1652 O O . MET A 1 218 ? 12.639 8.479 -2.017 1.00 94.69 218 MET A O 1
ATOM 1656 N N . LEU A 1 219 ? 10.457 8.304 -1.563 1.00 95.44 219 LEU A N 1
ATOM 1657 C CA . LEU A 1 219 ? 10.429 6.839 -1.599 1.00 95.44 219 LEU A CA 1
ATOM 1658 C C . LEU A 1 219 ? 11.007 6.253 -2.904 1.00 95.44 219 LEU A C 1
ATOM 1660 O O . LEU A 1 219 ? 11.704 5.238 -2.879 1.00 95.44 219 LEU A O 1
ATOM 1664 N N . GLY A 1 220 ? 10.752 6.914 -4.038 1.00 93.25 220 GLY A N 1
ATOM 1665 C CA . GLY A 1 220 ? 11.284 6.534 -5.352 1.00 93.25 220 GLY A CA 1
ATOM 1666 C C . GLY A 1 220 ? 12.430 7.411 -5.866 1.00 93.25 220 GLY A C 1
ATOM 1667 O O . GLY A 1 220 ? 12.667 7.443 -7.068 1.00 93.25 220 GLY A O 1
ATOM 1668 N N . SER A 1 221 ? 13.116 8.179 -5.010 1.00 90.62 221 SER A N 1
ATOM 1669 C CA . SER A 1 221 ? 14.127 9.151 -5.469 1.00 90.62 221 SER A CA 1
ATOM 1670 C C . SER A 1 221 ? 15.516 8.566 -5.742 1.00 90.62 221 SER A C 1
ATOM 1672 O O . SER A 1 221 ? 16.402 9.289 -6.195 1.00 90.62 221 SER A O 1
ATOM 1674 N N . PHE A 1 222 ? 15.741 7.297 -5.413 1.00 90.31 222 PHE A N 1
ATOM 1675 C CA . PHE A 1 222 ? 17.020 6.607 -5.560 1.00 90.31 222 PHE A CA 1
ATOM 1676 C C . PHE A 1 222 ? 16.789 5.160 -5.989 1.00 90.31 222 PHE A C 1
ATOM 1678 O O . PHE A 1 222 ? 15.761 4.579 -5.640 1.00 90.31 222 PHE A O 1
ATOM 1685 N N . SER A 1 223 ? 17.764 4.603 -6.713 1.00 90.50 223 SER A N 1
ATOM 1686 C CA . SER A 1 223 ? 17.736 3.225 -7.222 1.00 90.50 223 SER A CA 1
ATOM 1687 C C . SER A 1 223 ? 17.620 2.193 -6.094 1.00 90.50 223 SER A C 1
ATOM 1689 O O . SER A 1 223 ? 17.756 2.520 -4.914 1.00 90.50 223 SER A O 1
ATOM 1691 N N . LEU A 1 224 ? 17.393 0.932 -6.445 1.00 90.38 224 LEU A N 1
ATOM 1692 C CA . LEU A 1 224 ? 17.472 -0.182 -5.501 1.00 90.38 224 LEU A CA 1
ATOM 1693 C C . LEU A 1 224 ? 18.907 -0.288 -4.965 1.00 90.38 224 LEU A C 1
ATOM 1695 O O . LEU A 1 224 ? 19.854 -0.448 -5.737 1.00 90.38 224 LEU A O 1
ATOM 1699 N N . THR A 1 225 ? 19.077 -0.100 -3.656 1.00 84.81 225 THR A N 1
ATOM 1700 C CA . THR A 1 225 ? 20.404 0.071 -3.029 1.00 84.81 225 THR A CA 1
ATOM 1701 C C . THR A 1 225 ? 20.924 -1.191 -2.374 1.00 84.81 225 THR A C 1
ATOM 1703 O O . THR A 1 225 ? 22.133 -1.366 -2.250 1.00 84.81 225 THR A O 1
ATOM 1706 N N . ASP A 1 226 ? 20.020 -2.047 -1.919 1.00 86.31 226 ASP A N 1
ATOM 1707 C CA . ASP A 1 226 ? 20.361 -3.277 -1.223 1.00 86.31 226 ASP A CA 1
ATOM 1708 C C . ASP A 1 226 ? 20.303 -4.467 -2.198 1.00 86.31 226 ASP A C 1
ATOM 1710 O O . ASP A 1 226 ? 19.417 -4.505 -3.060 1.00 86.31 226 ASP A O 1
ATOM 1714 N N . PRO A 1 227 ? 21.239 -5.432 -2.116 1.00 88.44 227 PRO A N 1
ATOM 1715 C CA . PRO A 1 227 ? 21.272 -6.572 -3.032 1.00 88.44 227 PRO A CA 1
ATOM 1716 C C . PRO A 1 227 ? 20.006 -7.436 -2.976 1.00 88.44 227 PRO A C 1
ATOM 1718 O O . PRO A 1 227 ? 19.677 -8.099 -3.957 1.00 88.44 227 PRO A O 1
ATOM 1721 N N . TRP A 1 228 ? 19.281 -7.439 -1.857 1.00 90.19 228 TRP A N 1
ATOM 1722 C CA . TRP A 1 228 ? 18.021 -8.158 -1.731 1.00 90.19 228 TRP A CA 1
ATOM 1723 C C . TRP A 1 228 ? 16.873 -7.424 -2.418 1.00 90.19 228 TRP A C 1
ATOM 1725 O O . TRP A 1 228 ? 16.006 -8.088 -2.973 1.00 90.19 228 TRP A O 1
ATOM 1735 N N . GLU A 1 229 ? 16.878 -6.086 -2.466 1.00 91.75 229 GLU A N 1
ATOM 1736 C CA . GLU A 1 229 ? 15.846 -5.332 -3.194 1.00 91.75 229 GLU A CA 1
ATOM 1737 C C . GLU A 1 229 ? 15.843 -5.672 -4.686 1.00 91.75 229 GLU A C 1
ATOM 1739 O O . GLU A 1 229 ? 14.784 -5.901 -5.273 1.00 91.75 229 GLU A O 1
ATOM 1744 N N . THR A 1 230 ? 17.023 -5.699 -5.311 1.00 90.38 230 THR A N 1
ATOM 1745 C CA . THR A 1 230 ? 17.151 -6.048 -6.732 1.00 90.38 230 THR A CA 1
ATOM 1746 C C . THR A 1 230 ? 16.801 -7.510 -6.967 1.00 90.38 230 THR A C 1
ATOM 1748 O O . THR A 1 230 ? 16.085 -7.816 -7.918 1.00 90.38 230 THR A O 1
ATOM 1751 N N . HIS A 1 231 ? 17.245 -8.403 -6.081 1.00 92.44 231 HIS A N 1
ATOM 1752 C CA . HIS A 1 231 ? 16.939 -9.827 -6.159 1.00 92.44 231 HIS A CA 1
ATOM 1753 C C . HIS A 1 231 ? 15.429 -10.083 -6.063 1.00 92.44 231 HIS A C 1
ATOM 1755 O O . HIS A 1 231 ? 14.861 -10.722 -6.945 1.00 92.44 231 HIS A O 1
ATOM 1761 N N . TYR A 1 232 ? 14.749 -9.553 -5.045 1.00 94.19 232 TYR A N 1
ATOM 1762 C CA . TYR A 1 232 ? 13.313 -9.775 -4.880 1.00 94.19 232 TYR A CA 1
ATOM 1763 C C . TYR A 1 232 ? 12.493 -9.058 -5.952 1.00 94.19 232 TYR A C 1
ATOM 1765 O O . TYR A 1 232 ? 11.531 -9.634 -6.458 1.00 94.19 232 TYR A O 1
ATOM 1773 N N . GLY A 1 233 ? 12.924 -7.865 -6.376 1.00 93.25 233 GLY A N 1
ATOM 1774 C CA . GLY A 1 233 ? 12.363 -7.170 -7.533 1.00 93.25 233 GLY A CA 1
ATOM 1775 C C . GLY A 1 233 ? 12.396 -8.021 -8.803 1.00 93.25 233 GLY A C 1
ATOM 1776 O O . GLY A 1 233 ? 11.391 -8.108 -9.508 1.00 93.25 233 GLY A O 1
ATOM 1777 N N . GLU A 1 234 ? 13.517 -8.692 -9.072 1.00 93.31 234 GLU A N 1
ATOM 1778 C CA . GLU A 1 234 ? 13.668 -9.580 -10.227 1.00 93.31 234 GLU A CA 1
ATOM 1779 C C . GLU A 1 234 ? 12.820 -10.850 -10.104 1.00 93.31 234 GLU A C 1
ATOM 1781 O O . GLU A 1 234 ? 12.163 -11.242 -11.066 1.00 93.31 234 GLU A O 1
ATOM 1786 N N . VAL A 1 235 ? 12.751 -11.460 -8.917 1.00 95.00 235 VAL A N 1
ATOM 1787 C CA . VAL A 1 235 ? 11.870 -12.617 -8.675 1.00 95.00 235 VAL A CA 1
ATOM 1788 C C . VAL A 1 235 ? 10.403 -12.240 -8.897 1.00 95.00 235 VAL A C 1
ATOM 1790 O O . VAL A 1 235 ? 9.671 -12.964 -9.568 1.00 95.00 235 VAL A O 1
ATOM 1793 N N . THR A 1 236 ? 9.964 -11.080 -8.405 1.00 94.12 236 THR A N 1
ATOM 1794 C CA . THR A 1 236 ? 8.610 -10.561 -8.654 1.00 94.12 236 THR A CA 1
ATOM 1795 C C . THR A 1 236 ? 8.378 -10.269 -10.133 1.00 94.12 236 THR A C 1
ATOM 1797 O O . THR A 1 236 ? 7.301 -10.549 -10.664 1.00 94.12 236 THR A O 1
ATOM 1800 N N . ARG A 1 237 ? 9.374 -9.707 -10.824 1.00 93.75 237 ARG A N 1
ATOM 1801 C CA . ARG A 1 237 ? 9.307 -9.465 -12.265 1.00 93.75 237 ARG A CA 1
ATOM 1802 C C . ARG A 1 237 ? 9.093 -10.779 -13.020 1.00 93.75 237 ARG A C 1
ATOM 1804 O O . ARG A 1 237 ? 8.214 -10.843 -13.876 1.00 93.75 237 ARG A O 1
ATOM 1811 N N . GLU A 1 238 ? 9.855 -11.816 -12.685 1.00 93.19 238 GLU A N 1
ATOM 1812 C CA . GLU A 1 238 ? 9.728 -13.152 -13.271 1.00 93.19 238 GLU A CA 1
ATOM 1813 C C . GLU A 1 238 ? 8.382 -13.805 -12.955 1.00 93.19 238 GLU A C 1
ATOM 1815 O O . GLU A 1 238 ? 7.753 -14.352 -13.858 1.00 93.19 238 GLU A O 1
ATOM 1820 N N . MET A 1 239 ? 7.898 -13.675 -11.716 1.00 91.94 239 MET A N 1
ATOM 1821 C CA . MET A 1 239 ? 6.569 -14.132 -11.295 1.00 91.94 239 MET A CA 1
ATOM 1822 C C . MET A 1 239 ? 5.469 -13.562 -12.208 1.00 91.94 239 MET A C 1
ATOM 1824 O O . MET A 1 239 ? 4.595 -14.290 -12.676 1.00 91.94 239 MET A O 1
ATOM 1828 N N . LEU A 1 240 ? 5.538 -12.262 -12.518 1.00 91.00 240 LEU A N 1
ATOM 1829 C CA . LEU A 1 240 ? 4.596 -11.601 -13.428 1.00 91.00 240 LEU A CA 1
ATOM 1830 C C . LEU A 1 240 ? 4.830 -11.957 -14.900 1.00 91.00 240 LEU A C 1
ATOM 1832 O O . LEU A 1 240 ? 3.873 -12.124 -15.652 1.00 91.00 240 LEU A O 1
ATOM 1836 N N . ALA A 1 241 ? 6.087 -12.049 -15.337 1.00 90.12 241 ALA A N 1
ATOM 1837 C CA . ALA A 1 241 ? 6.427 -12.334 -16.728 1.00 90.12 241 ALA A CA 1
ATOM 1838 C C . ALA A 1 241 ? 6.060 -13.767 -17.137 1.00 90.12 241 ALA A C 1
ATOM 1840 O O . ALA A 1 241 ? 5.700 -13.980 -18.293 1.00 90.12 241 ALA A O 1
ATOM 1841 N N . LYS A 1 242 ? 6.136 -14.719 -16.201 1.00 86.62 242 LYS A N 1
ATOM 1842 C CA . LYS A 1 242 ? 5.754 -16.127 -16.376 1.00 86.62 242 LYS A CA 1
ATOM 1843 C C . LYS A 1 242 ? 4.281 -16.412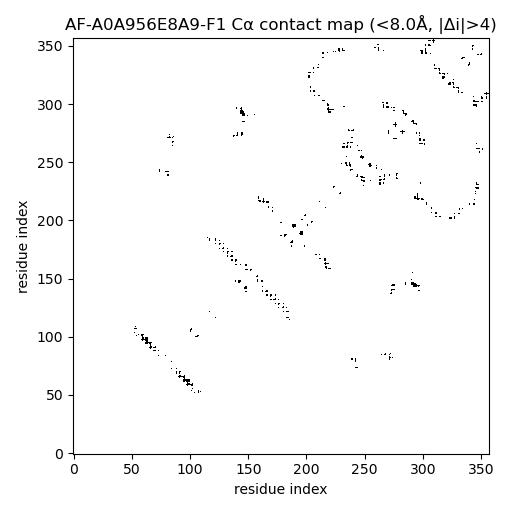 -16.068 1.00 86.62 242 LYS A C 1
ATOM 1845 O O . LYS A 1 242 ? 3.822 -17.508 -16.363 1.00 86.62 242 LYS A O 1
ATOM 1850 N N . ASP A 1 243 ? 3.583 -15.455 -15.454 1.00 84.44 243 ASP A N 1
ATOM 1851 C CA . ASP A 1 243 ? 2.244 -15.632 -14.879 1.00 84.44 243 ASP A CA 1
ATOM 1852 C C . ASP A 1 243 ? 2.151 -16.846 -13.926 1.00 84.44 243 ASP A C 1
ATOM 1854 O O . ASP A 1 243 ? 1.123 -17.511 -13.835 1.00 84.44 243 ASP A O 1
ATOM 1858 N N . ASP A 1 244 ? 3.241 -17.131 -13.201 1.00 84.00 244 ASP A N 1
ATOM 1859 C CA . ASP A 1 244 ? 3.316 -18.192 -12.192 1.00 84.00 244 ASP A CA 1
ATOM 1860 C C . ASP A 1 244 ? 3.521 -17.562 -10.816 1.00 84.00 244 ASP A C 1
ATOM 1862 O O . ASP A 1 244 ? 4.594 -17.051 -10.502 1.00 84.00 244 ASP A O 1
ATOM 1866 N N . TRP A 1 245 ? 2.461 -17.557 -10.005 1.00 82.81 245 TRP A N 1
ATOM 1867 C CA . TRP A 1 245 ? 2.445 -16.871 -8.710 1.00 82.81 245 TRP A CA 1
ATOM 1868 C C . TRP A 1 245 ? 2.599 -17.825 -7.531 1.00 82.81 245 TRP A C 1
ATOM 1870 O O . TRP A 1 245 ? 2.175 -17.489 -6.425 1.00 82.81 245 TRP A O 1
ATOM 1880 N N . ILE A 1 246 ? 3.131 -19.023 -7.766 1.00 82.94 246 ILE A N 1
ATOM 1881 C CA . ILE A 1 246 ? 3.432 -20.014 -6.728 1.00 82.94 246 ILE A CA 1
ATOM 1882 C C . ILE A 1 246 ? 4.912 -20.388 -6.820 1.00 82.94 246 ILE A C 1
ATOM 1884 O O . ILE A 1 246 ? 5.625 -20.374 -5.816 1.00 82.94 246 ILE A O 1
ATOM 1888 N N . SER A 1 247 ? 5.373 -20.682 -8.032 1.00 88.00 247 SER A N 1
ATOM 1889 C CA . SER A 1 247 ? 6.736 -21.095 -8.342 1.00 88.00 247 SER A CA 1
ATOM 1890 C C . SER A 1 247 ? 7.645 -19.885 -8.513 1.00 88.00 247 SER A C 1
ATOM 1892 O O . SER A 1 247 ? 7.806 -19.345 -9.608 1.00 88.00 247 SER A O 1
ATOM 1894 N N . LEU A 1 248 ? 8.276 -19.446 -7.430 1.00 91.25 248 LEU A N 1
ATOM 1895 C CA . LEU A 1 248 ? 9.222 -18.339 -7.521 1.00 91.25 248 LEU A CA 1
ATOM 1896 C C . LEU A 1 248 ? 10.466 -18.755 -8.319 1.00 91.25 248 LEU A C 1
ATOM 1898 O O . LEU A 1 248 ? 11.032 -19.833 -8.113 1.00 91.25 248 LEU A O 1
ATOM 1902 N N . TRP A 1 249 ? 10.899 -17.874 -9.220 1.00 91.81 249 TRP A N 1
ATOM 1903 C CA . TRP A 1 249 ? 12.029 -18.095 -10.118 1.00 91.81 249 TRP A CA 1
ATOM 1904 C C . TRP A 1 249 ? 12.995 -16.918 -10.068 1.00 91.81 249 TRP A C 1
ATOM 1906 O O . TRP A 1 249 ? 12.571 -15.765 -10.083 1.00 91.81 249 TRP A O 1
ATOM 1916 N N . TRP A 1 250 ? 14.290 -17.209 -10.078 1.00 90.69 250 TRP A N 1
ATOM 1917 C CA . TRP A 1 250 ? 15.354 -16.221 -10.135 1.00 90.69 250 TRP A CA 1
ATOM 1918 C C . TRP A 1 250 ? 16.286 -16.501 -11.317 1.00 90.69 250 TRP A C 1
ATOM 1920 O O . TRP A 1 250 ? 17.116 -17.406 -11.268 1.00 90.69 250 TRP A O 1
ATOM 1930 N N . ALA A 1 251 ? 16.125 -15.703 -12.379 1.00 82.81 251 ALA A N 1
ATOM 1931 C CA . ALA A 1 251 ? 17.020 -15.608 -13.536 1.00 82.81 251 ALA A CA 1
ATOM 1932 C C . ALA A 1 251 ? 17.680 -16.948 -13.947 1.00 82.81 251 ALA A C 1
ATOM 1934 O O . ALA A 1 251 ? 16.979 -17.914 -14.262 1.00 82.81 251 ALA A O 1
ATOM 1935 N N . GLN A 1 252 ? 19.015 -17.003 -13.974 1.00 80.25 252 GLN A N 1
ATOM 1936 C CA . GLN A 1 252 ? 19.796 -18.190 -14.338 1.00 80.25 252 GLN A CA 1
ATOM 1937 C C . GLN A 1 252 ? 19.857 -19.279 -13.255 1.00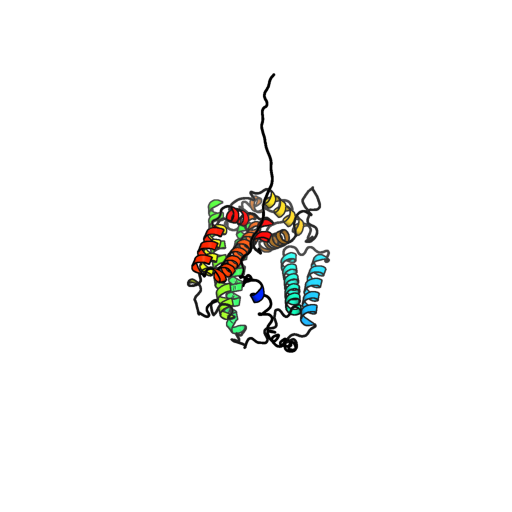 80.25 252 GLN A C 1
ATOM 1939 O O . GLN A 1 252 ? 20.177 -20.423 -13.570 1.00 80.25 252 GLN A O 1
ATOM 1944 N N . ASP A 1 253 ? 19.568 -18.940 -12.000 1.00 84.44 253 ASP A N 1
ATOM 1945 C CA . ASP A 1 253 ? 19.746 -19.828 -10.844 1.00 84.44 253 ASP A CA 1
ATOM 1946 C C . ASP A 1 253 ? 18.525 -20.723 -10.586 1.00 84.44 253 ASP A C 1
ATOM 1948 O O . ASP A 1 253 ? 18.592 -21.709 -9.850 1.00 84.44 253 ASP A O 1
ATOM 1952 N N . GLY A 1 254 ? 17.413 -20.431 -11.256 1.00 90.62 254 GLY A N 1
ATOM 1953 C CA . GLY A 1 254 ? 16.259 -21.304 -11.309 1.00 90.62 254 GLY A CA 1
ATOM 1954 C C . GLY A 1 254 ? 15.276 -21.059 -10.179 1.00 90.62 254 GLY A C 1
ATOM 1955 O O . GLY A 1 254 ? 14.824 -19.939 -9.961 1.00 90.62 254 GLY A O 1
ATOM 1956 N N . TRP A 1 255 ? 14.886 -22.124 -9.488 1.00 91.06 255 TRP A N 1
ATOM 1957 C CA . TRP A 1 255 ? 13.863 -22.050 -8.453 1.00 91.06 255 TRP A CA 1
ATOM 1958 C C . TRP A 1 255 ? 14.329 -21.273 -7.220 1.00 91.06 255 TRP A C 1
ATOM 1960 O O . TRP A 1 255 ? 15.391 -21.547 -6.660 1.00 91.06 255 TRP A O 1
ATOM 1970 N N . PHE A 1 256 ? 13.481 -20.373 -6.731 1.00 91.75 256 PHE A N 1
ATOM 1971 C CA . PHE A 1 256 ? 13.748 -19.560 -5.553 1.00 91.75 256 PHE A CA 1
ATOM 1972 C C . PHE A 1 256 ? 12.887 -20.010 -4.357 1.00 91.75 256 PHE A C 1
ATOM 1974 O O . PHE A 1 256 ? 11.709 -19.686 -4.263 1.00 91.75 256 PHE A O 1
ATOM 1981 N N . TRP A 1 257 ? 13.476 -20.741 -3.402 1.00 85.38 257 TRP A N 1
ATOM 1982 C CA . TRP A 1 257 ? 12.756 -21.325 -2.247 1.00 85.38 257 TRP A CA 1
ATOM 1983 C C . TRP A 1 257 ? 13.083 -20.680 -0.889 1.00 85.38 257 TRP A C 1
ATOM 1985 O O . TRP A 1 257 ? 12.703 -21.200 0.157 1.00 85.38 257 TRP A O 1
ATOM 1995 N N . SER A 1 258 ? 13.831 -19.575 -0.874 1.00 87.19 258 SER A N 1
ATOM 1996 C CA . SER A 1 258 ? 14.401 -19.028 0.368 1.00 87.19 258 SER A CA 1
ATOM 1997 C C . SER A 1 258 ? 13.394 -18.252 1.227 1.00 87.19 258 SER A C 1
ATOM 1999 O O . SER A 1 258 ? 13.511 -18.230 2.454 1.00 87.19 258 SER A O 1
ATOM 2001 N N . LYS A 1 259 ? 12.405 -17.593 0.604 1.00 90.81 259 LYS A N 1
ATOM 2002 C CA . LYS A 1 259 ? 11.488 -16.658 1.275 1.00 90.81 259 LYS A CA 1
ATOM 2003 C C . LYS A 1 259 ? 10.015 -16.991 1.019 1.00 90.81 259 LYS A C 1
ATOM 2005 O O . LYS A 1 259 ? 9.693 -17.528 -0.038 1.00 90.81 259 LYS A O 1
ATOM 2010 N N . PRO A 1 260 ? 9.114 -16.651 1.961 1.00 88.31 260 PRO A N 1
ATOM 2011 C CA . PRO A 1 260 ? 7.681 -16.829 1.768 1.00 88.31 260 PRO A CA 1
ATOM 2012 C C . PRO A 1 260 ? 7.133 -15.876 0.701 1.00 8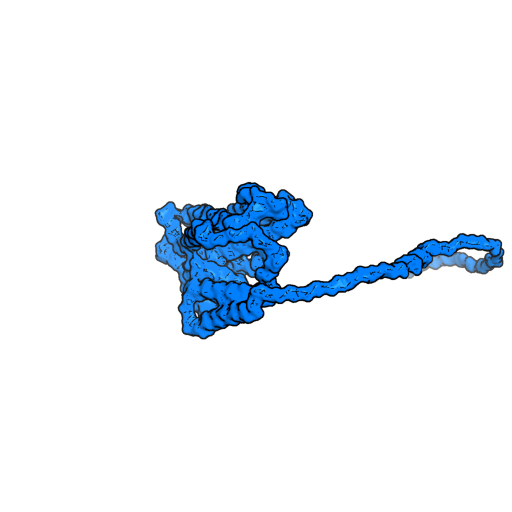8.31 260 PRO A C 1
ATOM 2014 O O . PRO A 1 260 ? 7.675 -14.800 0.455 1.00 88.31 260 PRO A O 1
ATOM 2017 N N . ILE A 1 261 ? 6.003 -16.260 0.112 1.00 89.31 261 ILE A N 1
ATOM 2018 C CA . ILE A 1 261 ? 5.499 -15.651 -1.122 1.00 89.31 261 ILE A CA 1
ATOM 2019 C C . ILE A 1 261 ? 4.886 -14.248 -0.972 1.00 89.31 261 ILE A C 1
ATOM 2021 O O . ILE A 1 261 ? 4.712 -13.529 -1.953 1.00 89.31 261 ILE A O 1
ATOM 2025 N N . LEU A 1 262 ? 4.550 -13.846 0.258 1.00 89.75 262 LEU A N 1
ATOM 2026 C CA . LEU A 1 262 ? 3.759 -12.642 0.521 1.00 89.75 262 LEU A CA 1
ATOM 2027 C C . LEU A 1 262 ? 4.414 -11.362 -0.020 1.00 89.75 262 LEU A C 1
ATOM 2029 O O . LEU A 1 262 ? 3.718 -10.537 -0.606 1.00 89.75 262 LEU A O 1
ATOM 2033 N N . ASP A 1 263 ? 5.730 -11.209 0.154 1.00 92.00 263 ASP A N 1
ATOM 2034 C CA . ASP A 1 263 ? 6.472 -10.040 -0.338 1.00 92.00 263 ASP A CA 1
ATOM 2035 C C . ASP A 1 263 ? 6.335 -9.894 -1.862 1.00 92.00 263 ASP A C 1
ATOM 2037 O O . ASP A 1 263 ? 5.929 -8.843 -2.362 1.00 92.00 263 ASP A O 1
ATOM 2041 N N . PHE A 1 264 ? 6.516 -11.001 -2.586 1.00 93.00 264 PHE A N 1
ATOM 2042 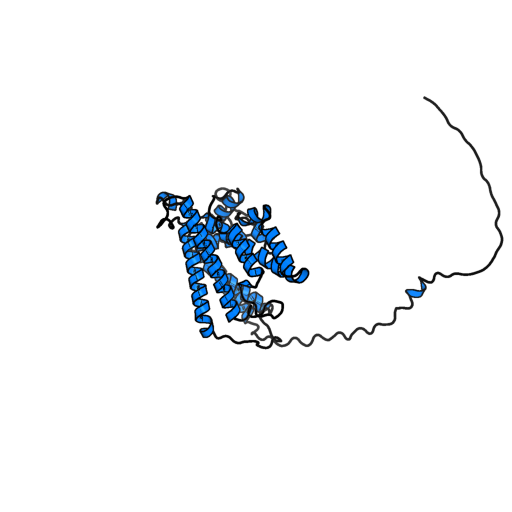C CA . PHE A 1 264 ? 6.391 -11.060 -4.043 1.00 93.00 264 PHE A CA 1
ATOM 2043 C C . PHE A 1 264 ? 4.962 -10.794 -4.519 1.00 93.00 264 PHE A C 1
ATOM 2045 O O . PHE A 1 264 ? 4.766 -10.089 -5.505 1.00 93.00 264 PHE A O 1
ATOM 2052 N N . TRP A 1 265 ? 3.937 -11.278 -3.812 1.00 91.62 265 TRP A N 1
ATOM 2053 C CA . TRP A 1 265 ? 2.544 -10.953 -4.141 1.00 91.62 265 TRP A CA 1
ATOM 2054 C C . TRP A 1 265 ? 2.224 -9.471 -3.947 1.00 91.62 265 TRP A C 1
ATOM 2056 O O . TRP A 1 265 ? 1.575 -8.867 -4.803 1.00 91.62 265 TRP A O 1
ATOM 2066 N N . MET A 1 266 ? 2.683 -8.861 -2.852 1.00 93.50 266 MET A N 1
ATOM 2067 C CA . MET A 1 266 ? 2.470 -7.432 -2.603 1.00 93.50 266 MET A CA 1
ATOM 2068 C C . MET A 1 266 ? 3.210 -6.571 -3.629 1.00 93.50 266 MET A C 1
ATOM 2070 O O . MET A 1 266 ? 2.623 -5.646 -4.200 1.00 93.50 266 MET A O 1
ATOM 2074 N N . GLN A 1 267 ? 4.475 -6.892 -3.903 1.00 94.31 267 GLN A N 1
ATOM 2075 C CA . GLN A 1 267 ? 5.275 -6.195 -4.903 1.00 94.31 267 GLN A CA 1
ATOM 2076 C C . GLN A 1 267 ? 4.710 -6.414 -6.314 1.00 94.31 267 GLN A C 1
ATOM 2078 O O . GLN A 1 267 ? 4.572 -5.458 -7.073 1.00 94.31 267 GLN A O 1
ATOM 2083 N N . GLY A 1 268 ? 4.279 -7.632 -6.644 1.00 93.31 268 GLY A N 1
ATOM 2084 C CA . GLY A 1 268 ? 3.674 -7.987 -7.927 1.00 93.31 268 GLY A CA 1
ATOM 2085 C C . GLY A 1 268 ? 2.347 -7.275 -8.170 1.00 93.31 268 GLY A C 1
ATOM 2086 O O . GLY A 1 268 ? 2.126 -6.730 -9.254 1.00 93.31 268 GLY A O 1
ATOM 2087 N N . LEU A 1 269 ? 1.493 -7.177 -7.144 1.00 91.56 269 LEU A N 1
ATOM 2088 C CA . LEU A 1 269 ? 0.269 -6.374 -7.197 1.00 91.56 269 LEU A CA 1
ATOM 2089 C C . LEU A 1 269 ? 0.599 -4.906 -7.473 1.00 91.56 269 LEU A C 1
ATOM 2091 O O . LEU A 1 269 ? -0.056 -4.278 -8.304 1.00 91.56 269 LEU A O 1
ATOM 2095 N N . SER A 1 270 ? 1.621 -4.367 -6.812 1.00 95.19 270 SER A N 1
ATOM 2096 C CA . SER A 1 270 ? 2.078 -2.993 -7.011 1.00 95.19 270 SER A CA 1
ATOM 2097 C C . SER A 1 270 ? 2.616 -2.760 -8.425 1.00 95.19 270 SER A C 1
ATOM 2099 O O . SER A 1 270 ? 2.204 -1.817 -9.099 1.00 95.19 270 SER A O 1
ATOM 2101 N N . PHE A 1 271 ? 3.467 -3.657 -8.925 1.00 94.94 271 PHE A N 1
ATOM 2102 C CA . PHE A 1 271 ? 4.033 -3.600 -10.273 1.00 94.94 271 PHE A CA 1
ATOM 2103 C C . PHE A 1 271 ? 2.941 -3.640 -11.343 1.00 94.94 271 PHE A C 1
ATOM 2105 O O . PHE A 1 271 ? 2.896 -2.765 -12.212 1.00 94.94 271 PHE A O 1
ATOM 2112 N N . ALA A 1 272 ? 2.014 -4.595 -11.243 1.00 91.06 272 ALA A N 1
ATOM 2113 C CA . ALA A 1 272 ? 0.886 -4.718 -12.160 1.00 91.06 272 ALA A CA 1
ATOM 2114 C C . ALA A 1 272 ? -0.052 -3.500 -12.083 1.00 91.06 272 ALA A C 1
ATOM 2116 O O . ALA A 1 272 ? -0.461 -2.956 -13.113 1.00 91.06 272 ALA A O 1
ATOM 2117 N N . THR A 1 273 ? -0.359 -3.030 -10.869 1.00 90.88 273 THR A N 1
ATOM 2118 C CA . THR A 1 273 ? -1.289 -1.916 -10.645 1.00 90.88 273 THR A CA 1
ATOM 2119 C C . THR A 1 273 ? -0.705 -0.590 -11.103 1.00 90.88 273 THR A C 1
ATOM 2121 O O . THR A 1 273 ? -1.431 0.191 -11.712 1.00 90.88 273 THR A O 1
ATOM 2124 N N . PHE A 1 274 ? 0.579 -0.323 -10.859 1.00 93.88 274 PHE A N 1
ATOM 2125 C CA . PHE A 1 274 ? 1.234 0.948 -11.188 1.00 93.88 274 PHE A CA 1
ATOM 2126 C C . PHE A 1 274 ? 1.993 0.930 -12.520 1.00 93.88 274 PHE A C 1
ATOM 2128 O O . PHE A 1 274 ? 2.647 1.908 -12.869 1.00 93.88 274 PHE A O 1
ATOM 2135 N N . GLY A 1 275 ? 1.823 -0.125 -13.320 1.00 90.94 275 GLY A N 1
ATOM 2136 C CA . GLY A 1 275 ? 2.270 -0.154 -14.713 1.00 90.94 275 GLY A CA 1
ATOM 2137 C C . GLY A 1 275 ? 3.782 -0.286 -14.880 1.00 90.94 275 GLY A C 1
ATOM 2138 O O . GLY A 1 275 ? 4.327 0.226 -15.860 1.00 90.94 275 GLY A O 1
ATOM 2139 N N . VAL A 1 276 ? 4.448 -0.966 -13.943 1.00 94.00 276 VAL A N 1
ATOM 2140 C CA . VAL A 1 276 ? 5.840 -1.390 -14.120 1.00 94.00 276 VAL A CA 1
ATOM 2141 C C . VAL A 1 276 ? 5.904 -2.327 -15.322 1.00 94.00 276 VAL A C 1
ATOM 2143 O O . VAL A 1 276 ? 5.115 -3.263 -15.446 1.00 94.00 276 VAL A O 1
ATOM 2146 N N . GLN A 1 277 ? 6.839 -2.064 -16.228 1.00 92.50 277 GLN A N 1
ATOM 2147 C CA . GLN A 1 277 ? 7.054 -2.882 -17.415 1.00 92.50 277 GLN A CA 1
ATOM 2148 C C . GLN A 1 277 ? 7.926 -4.090 -17.043 1.00 92.50 277 GLN A C 1
ATOM 2150 O O . GLN A 1 277 ? 9.148 -4.034 -17.117 1.00 92.50 277 GLN A O 1
ATOM 2155 N N . TYR A 1 278 ? 7.295 -5.175 -16.598 1.00 91.81 278 TYR A N 1
ATOM 2156 C CA . TYR A 1 278 ? 7.970 -6.360 -16.046 1.00 91.81 278 TYR A CA 1
ATOM 2157 C C . TYR A 1 278 ? 8.505 -7.351 -17.100 1.00 91.81 278 TYR A C 1
ATOM 2159 O O . TYR A 1 278 ? 8.998 -8.424 -16.763 1.00 91.81 278 TYR A O 1
ATOM 2167 N N . GLN A 1 279 ? 8.424 -7.032 -18.390 1.00 91.50 279 GLN A N 1
ATOM 2168 C CA . GLN A 1 279 ? 9.075 -7.856 -19.412 1.00 91.50 279 GLN A CA 1
ATOM 2169 C C . GLN A 1 279 ? 10.605 -7.671 -19.371 1.00 91.50 279 GLN A C 1
ATOM 2171 O O . GLN A 1 279 ? 11.069 -6.620 -18.911 1.00 91.50 279 GLN A O 1
ATOM 2176 N N . PRO A 1 280 ? 11.393 -8.660 -19.840 1.00 89.56 280 PRO A N 1
ATOM 2177 C CA . PRO A 1 280 ? 12.850 -8.548 -19.897 1.00 89.56 280 PRO A CA 1
ATOM 2178 C C . PRO A 1 280 ? 13.301 -7.241 -20.561 1.00 89.56 280 PRO A C 1
ATOM 2180 O O . PRO A 1 280 ? 12.756 -6.836 -21.590 1.00 89.56 280 PRO A O 1
ATOM 2183 N N . ASP A 1 281 ? 14.255 -6.555 -19.930 1.00 88.31 281 ASP A N 1
ATOM 2184 C CA . ASP A 1 281 ? 14.817 -5.264 -20.357 1.00 88.31 281 ASP A CA 1
ATOM 2185 C C . ASP A 1 281 ? 13.821 -4.093 -20.467 1.00 88.31 281 ASP A C 1
ATOM 2187 O O . ASP A 1 281 ? 14.178 -3.012 -20.939 1.00 88.31 281 ASP A O 1
ATOM 2191 N N . GLN A 1 282 ? 12.573 -4.251 -20.006 1.00 92.06 282 GLN A N 1
ATOM 2192 C CA . GLN A 1 282 ? 11.552 -3.205 -20.135 1.00 92.06 282 GLN A CA 1
ATOM 2193 C C . GLN A 1 282 ? 11.368 -2.343 -18.882 1.00 92.06 282 GLN A C 1
ATOM 2195 O O . GLN A 1 282 ? 10.775 -1.269 -18.981 1.00 92.06 282 GLN A O 1
ATOM 2200 N N . MET A 1 283 ? 11.898 -2.735 -17.717 1.00 90.38 283 MET A N 1
ATOM 2201 C CA . MET A 1 283 ? 11.621 -2.043 -16.445 1.00 90.38 283 MET A CA 1
ATOM 2202 C C . MET A 1 283 ? 12.025 -0.559 -16.460 1.00 90.38 283 MET A C 1
ATOM 2204 O O . MET A 1 283 ? 11.383 0.269 -15.817 1.00 90.38 283 MET A O 1
ATOM 2208 N N . LEU A 1 284 ? 13.038 -0.217 -17.264 1.00 92.06 284 LEU A N 1
ATOM 2209 C CA . LEU A 1 284 ? 13.520 1.147 -17.490 1.00 92.06 284 LEU A CA 1
ATOM 2210 C C . LEU A 1 284 ? 13.243 1.661 -18.918 1.00 92.06 284 LEU A C 1
ATOM 2212 O O . LEU A 1 284 ? 13.856 2.637 -19.348 1.00 92.06 284 LEU A O 1
ATOM 2216 N N . ALA A 1 285 ? 12.299 1.064 -19.658 1.00 89.56 285 ALA A N 1
ATOM 2217 C CA . ALA A 1 285 ? 12.003 1.402 -21.060 1.00 89.56 285 ALA A CA 1
ATOM 2218 C C . ALA A 1 285 ? 11.660 2.886 -21.288 1.00 89.56 285 ALA A C 1
ATOM 2220 O O . ALA A 1 285 ? 11.848 3.411 -22.385 1.00 89.56 285 ALA A O 1
ATOM 2221 N N . GLY A 1 286 ? 11.210 3.598 -20.247 1.00 87.38 286 GLY A N 1
ATOM 2222 C CA . GLY A 1 286 ? 11.018 5.049 -20.294 1.00 87.38 286 GLY A CA 1
ATOM 2223 C C . GLY A 1 286 ? 12.275 5.817 -20.731 1.00 87.38 286 GLY A C 1
ATOM 2224 O O . GLY A 1 286 ? 12.144 6.819 -21.433 1.00 87.38 286 GLY A O 1
ATOM 2225 N N . ILE A 1 287 ? 13.475 5.320 -20.407 1.00 90.25 287 ILE A N 1
ATOM 2226 C CA . ILE A 1 287 ? 14.757 5.946 -20.770 1.00 90.25 287 ILE A CA 1
ATOM 2227 C C . ILE A 1 287 ? 14.922 6.037 -22.291 1.00 90.25 287 ILE A C 1
ATOM 2229 O O . ILE A 1 287 ? 15.335 7.080 -22.796 1.00 90.25 287 ILE A O 1
ATOM 2233 N N . ALA A 1 288 ? 14.533 4.998 -23.038 1.00 88.00 288 ALA A N 1
ATOM 2234 C CA . ALA A 1 288 ? 14.615 4.997 -24.502 1.00 88.00 288 ALA A CA 1
ATOM 2235 C C . ALA A 1 288 ? 13.734 6.088 -25.142 1.00 88.00 288 ALA A C 1
ATOM 2237 O O . ALA A 1 288 ? 14.057 6.613 -26.204 1.00 88.00 288 ALA A O 1
ATOM 2238 N N . GLY A 1 289 ? 12.641 6.467 -24.471 1.00 84.06 289 GLY A N 1
ATOM 2239 C CA . GLY A 1 289 ? 11.767 7.577 -24.855 1.00 84.06 289 GLY A CA 1
ATOM 2240 C C . GLY A 1 289 ? 12.179 8.935 -24.279 1.00 84.06 289 GLY A C 1
ATOM 2241 O O . GLY A 1 289 ? 11.360 9.853 -24.284 1.00 84.06 289 GLY A O 1
ATOM 2242 N N . GLY A 1 290 ? 13.391 9.058 -23.726 1.00 85.38 290 GLY A N 1
ATOM 2243 C CA . GLY A 1 290 ? 13.895 10.282 -23.102 1.00 85.38 290 GLY A CA 1
ATOM 2244 C C . GLY A 1 290 ? 13.253 10.616 -21.754 1.00 85.38 290 GLY A C 1
ATOM 2245 O O . GLY A 1 290 ? 13.311 11.770 -21.344 1.00 85.38 290 GLY A O 1
ATOM 2246 N N . ARG A 1 291 ? 12.620 9.645 -21.080 1.00 87.88 291 ARG A N 1
ATOM 2247 C CA . ARG A 1 291 ? 11.964 9.812 -19.771 1.00 87.88 291 ARG A CA 1
ATOM 2248 C C . ARG A 1 291 ? 12.861 9.348 -18.626 1.00 87.88 291 ARG A C 1
ATOM 2250 O O . ARG A 1 291 ? 13.800 8.588 -18.838 1.00 87.88 291 ARG A O 1
ATOM 2257 N N . PHE A 1 292 ? 12.524 9.746 -17.399 1.00 88.44 292 PHE A N 1
ATOM 2258 C CA . PHE A 1 292 ? 13.168 9.242 -16.179 1.00 88.44 292 PHE A CA 1
ATOM 2259 C C . PHE A 1 292 ? 12.180 8.357 -15.403 1.00 88.44 292 PHE A C 1
ATOM 2261 O O . PHE A 1 292 ? 11.524 8.849 -14.480 1.00 88.44 292 PHE A O 1
ATOM 2268 N N . PRO A 1 293 ? 11.989 7.089 -15.825 1.00 91.06 293 PRO A N 1
ATOM 2269 C CA . PRO A 1 293 ? 11.122 6.155 -15.117 1.00 91.06 293 PRO A CA 1
ATOM 2270 C C . PRO A 1 293 ? 11.651 5.898 -13.707 1.00 91.06 293 PRO A C 1
ATOM 2272 O O . PRO A 1 293 ? 12.861 5.826 -13.503 1.00 91.06 293 PRO A O 1
ATOM 2275 N N . GLN A 1 294 ? 10.733 5.775 -12.752 1.00 93.38 294 GLN A N 1
ATOM 2276 C CA . GLN A 1 294 ? 11.038 5.553 -11.337 1.00 93.38 294 GLN A CA 1
ATOM 2277 C C . GLN A 1 294 ? 10.225 4.352 -10.816 1.00 93.38 294 GLN A C 1
ATOM 2279 O O . GLN A 1 294 ? 9.255 4.536 -10.067 1.00 93.38 294 GLN A O 1
ATOM 2284 N N . PRO A 1 295 ? 10.527 3.115 -11.260 1.00 94.69 295 PRO A N 1
ATOM 2285 C CA . PRO A 1 295 ? 9.832 1.909 -10.797 1.00 94.69 295 PRO A CA 1
ATOM 2286 C C . PRO A 1 295 ? 9.961 1.681 -9.281 1.00 94.69 295 PRO A C 1
ATOM 2288 O O . PRO A 1 295 ? 9.144 0.972 -8.694 1.00 94.69 295 PRO A O 1
ATOM 2291 N N . GLU A 1 296 ? 10.924 2.326 -8.625 1.00 95.12 296 GLU A N 1
ATOM 2292 C CA . GLU A 1 296 ? 11.171 2.258 -7.185 1.00 95.12 296 GLU A CA 1
ATOM 2293 C C . GLU A 1 296 ? 9.969 2.736 -6.364 1.00 95.12 296 GLU A C 1
ATOM 2295 O O . GLU A 1 296 ? 9.708 2.185 -5.293 1.00 95.12 296 GLU A O 1
ATOM 2300 N N . TRP A 1 297 ? 9.173 3.679 -6.889 1.00 96.25 297 TRP A N 1
ATOM 2301 C CA . TRP A 1 297 ? 7.889 4.047 -6.285 1.00 96.25 297 TRP A CA 1
ATOM 2302 C C . TRP A 1 297 ? 6.980 2.832 -6.138 1.00 96.25 297 TRP A C 1
ATOM 2304 O O . TRP A 1 297 ? 6.459 2.587 -5.056 1.00 96.25 297 TRP A O 1
ATOM 2314 N N . ALA A 1 298 ? 6.806 2.049 -7.204 1.00 96.31 298 ALA A N 1
ATOM 2315 C CA . ALA A 1 298 ? 5.972 0.856 -7.156 1.00 96.31 298 ALA A CA 1
ATOM 2316 C C . ALA A 1 298 ? 6.601 -0.239 -6.285 1.00 96.31 298 ALA A C 1
ATOM 2318 O O . ALA A 1 298 ? 5.880 -0.909 -5.551 1.00 96.31 298 ALA A O 1
ATOM 2319 N N . ALA A 1 299 ? 7.922 -0.403 -6.319 1.00 95.75 299 ALA A N 1
ATOM 2320 C CA . ALA A 1 299 ? 8.603 -1.432 -5.535 1.00 95.75 299 ALA A CA 1
ATOM 2321 C C . ALA A 1 299 ? 8.432 -1.224 -4.025 1.00 95.75 299 ALA A C 1
ATOM 2323 O O . ALA A 1 299 ? 8.111 -2.163 -3.303 1.00 95.75 299 ALA A O 1
ATOM 2324 N N . ARG A 1 300 ? 8.589 0.016 -3.551 1.00 96.19 300 ARG A N 1
ATOM 2325 C CA . ARG A 1 300 ? 8.631 0.330 -2.114 1.00 96.19 300 ARG A CA 1
ATOM 2326 C C . ARG A 1 300 ? 7.295 0.790 -1.536 1.00 96.19 300 ARG A C 1
ATOM 2328 O O . ARG A 1 300 ? 7.125 0.763 -0.319 1.00 96.19 300 ARG A O 1
ATOM 2335 N N . PHE A 1 301 ? 6.323 1.189 -2.364 1.00 97.38 301 PHE A N 1
ATOM 2336 C CA . PHE A 1 301 ? 5.014 1.642 -1.874 1.00 97.38 301 PHE A CA 1
ATOM 2337 C C . PHE A 1 301 ? 4.300 0.612 -0.974 1.00 97.38 301 PHE A C 1
ATOM 2339 O O . PHE A 1 301 ? 3.806 1.019 0.079 1.00 97.38 301 PHE A O 1
ATOM 2346 N N . PRO A 1 302 ? 4.282 -0.702 -1.280 1.00 96.19 302 PRO A N 1
ATOM 2347 C CA . PRO A 1 302 ? 3.696 -1.701 -0.382 1.00 96.19 302 PRO A CA 1
ATOM 2348 C C . PRO A 1 302 ? 4.392 -1.771 0.980 1.00 96.19 302 PRO A C 1
ATOM 2350 O O . PRO A 1 302 ? 3.723 -1.825 2.010 1.00 96.19 302 PRO A O 1
ATOM 2353 N N . VAL A 1 303 ? 5.725 -1.700 1.001 1.00 95.50 303 VAL A N 1
ATOM 2354 C CA . VAL A 1 303 ? 6.521 -1.702 2.237 1.00 95.50 303 VAL A CA 1
ATOM 2355 C C . VAL A 1 303 ? 6.236 -0.462 3.081 1.00 95.50 303 VAL A C 1
ATOM 2357 O O . VAL A 1 303 ? 6.042 -0.573 4.292 1.00 95.50 303 VAL A O 1
ATOM 2360 N N . PHE A 1 304 ? 6.106 0.708 2.452 1.00 97.06 304 PHE A N 1
ATOM 2361 C CA . PHE A 1 304 ? 5.639 1.919 3.125 1.00 97.06 304 PHE A CA 1
ATOM 2362 C C . PHE A 1 304 ? 4.259 1.721 3.776 1.00 97.06 304 PHE A C 1
ATOM 2364 O O . PHE A 1 304 ? 4.075 2.087 4.939 1.00 97.06 304 PHE A O 1
ATOM 2371 N N . LEU A 1 305 ? 3.299 1.114 3.068 1.00 96.81 305 LEU A N 1
ATOM 2372 C CA . LEU A 1 305 ? 1.969 0.838 3.623 1.00 96.81 305 LEU A CA 1
ATOM 2373 C C . LEU A 1 305 ? 2.026 -0.134 4.810 1.00 96.81 305 LEU A C 1
ATOM 2375 O O . LEU A 1 305 ? 1.327 0.089 5.799 1.00 96.81 305 LEU A O 1
ATOM 2379 N N . MET A 1 306 ? 2.871 -1.167 4.741 1.00 95.94 306 MET A N 1
ATOM 2380 C CA . MET A 1 306 ? 3.088 -2.111 5.845 1.00 95.94 306 MET A CA 1
ATOM 2381 C C . MET A 1 306 ? 3.702 -1.419 7.064 1.00 95.94 306 MET A C 1
ATOM 2383 O O . MET A 1 306 ? 3.191 -1.571 8.170 1.00 95.94 306 MET A O 1
ATOM 2387 N N . SER A 1 307 ? 4.726 -0.587 6.861 1.00 96.19 307 SER A N 1
ATOM 2388 C CA . SER A 1 307 ? 5.355 0.215 7.918 1.00 96.19 307 SER A CA 1
ATOM 2389 C C . SER A 1 307 ? 4.359 1.164 8.588 1.00 96.19 307 SER A C 1
ATOM 2391 O O . SER A 1 307 ? 4.269 1.222 9.819 1.00 96.19 307 SER A O 1
ATOM 2393 N N . LEU A 1 308 ? 3.541 1.861 7.792 1.00 97.38 308 LEU A N 1
ATOM 2394 C CA . LEU A 1 308 ? 2.491 2.749 8.285 1.00 97.38 308 LEU A CA 1
ATOM 2395 C C . LEU A 1 308 ? 1.429 1.982 9.087 1.00 97.38 308 LEU A C 1
ATOM 2397 O O . LEU A 1 308 ? 1.026 2.430 10.162 1.00 97.38 308 LEU A O 1
ATOM 2401 N N . GLY A 1 309 ? 0.987 0.832 8.572 1.00 96.00 309 GLY A N 1
ATOM 2402 C CA . GLY A 1 309 ? 0.013 -0.045 9.218 1.00 96.00 309 GLY A CA 1
ATOM 2403 C C . GLY A 1 309 ? 0.522 -0.612 10.542 1.00 96.00 309 GLY A C 1
ATOM 2404 O O . GLY A 1 309 ? -0.153 -0.454 11.559 1.00 96.00 309 GLY A O 1
ATOM 2405 N N . GLY A 1 310 ? 1.724 -1.193 10.548 1.00 95.38 310 GLY A N 1
ATOM 2406 C CA . GLY A 1 310 ? 2.369 -1.757 11.738 1.00 95.38 310 GLY A CA 1
ATOM 2407 C C . GLY A 1 310 ? 2.628 -0.701 12.810 1.00 95.38 310 GLY A C 1
ATOM 2408 O O . GLY A 1 310 ? 2.210 -0.856 13.956 1.00 95.38 310 GLY A O 1
ATOM 2409 N N . THR A 1 311 ? 3.182 0.455 12.428 1.00 96.25 311 THR A N 1
ATOM 2410 C CA . THR A 1 311 ? 3.377 1.585 13.354 1.00 96.25 311 THR A CA 1
ATOM 2411 C C . THR A 1 311 ? 2.050 2.055 13.958 1.00 96.25 311 THR A C 1
ATOM 2413 O O . THR A 1 311 ? 1.963 2.337 15.156 1.00 96.25 311 THR A O 1
ATOM 2416 N N . TYR A 1 312 ? 0.990 2.149 13.149 1.00 96.00 312 TYR A N 1
ATOM 2417 C CA . TYR A 1 312 ? -0.322 2.560 13.640 1.00 96.00 312 TYR A CA 1
ATOM 2418 C C . TYR A 1 312 ? -0.948 1.506 14.565 1.00 96.00 312 TYR A C 1
ATOM 2420 O O . TYR A 1 312 ? -1.546 1.870 15.580 1.00 96.00 312 TYR A O 1
ATOM 2428 N N . ALA A 1 313 ? -0.802 0.217 14.252 1.00 94.69 313 ALA A N 1
ATOM 2429 C CA . ALA A 1 313 ? -1.262 -0.883 15.096 1.00 94.69 313 ALA A CA 1
ATOM 2430 C C . ALA A 1 313 ? -0.545 -0.879 16.454 1.00 94.69 313 ALA A C 1
ATOM 2432 O O . ALA A 1 313 ? -1.213 -0.881 17.492 1.00 94.69 313 ALA A O 1
ATOM 2433 N N . LEU A 1 314 ? 0.785 -0.737 16.454 1.00 94.38 314 LEU A N 1
ATOM 2434 C CA . LEU A 1 314 ? 1.590 -0.585 17.665 1.00 94.38 314 LEU A CA 1
ATOM 2435 C C . LEU A 1 314 ? 1.130 0.621 18.488 1.00 94.38 314 LEU A C 1
ATOM 2437 O O . LEU A 1 314 ? 0.865 0.489 19.683 1.00 94.38 314 LEU A O 1
ATOM 2441 N N . TYR A 1 315 ? 0.954 1.784 17.851 1.00 95.44 315 TYR A N 1
ATOM 2442 C CA . TYR A 1 315 ? 0.400 2.969 18.505 1.00 95.44 315 TYR A CA 1
ATOM 2443 C C . TYR A 1 315 ? -0.931 2.646 19.190 1.00 95.44 315 TYR A C 1
ATOM 2445 O O . TYR A 1 315 ? -1.100 2.957 20.369 1.00 95.44 315 TYR A O 1
ATOM 2453 N N . ARG A 1 316 ? -1.868 1.993 18.492 1.00 93.31 316 ARG A N 1
ATOM 2454 C CA . ARG A 1 316 ? -3.182 1.632 19.047 1.00 93.31 316 ARG A CA 1
ATOM 2455 C C . ARG A 1 316 ? -3.074 0.671 20.229 1.00 93.31 316 ARG A C 1
ATOM 2457 O O . ARG A 1 316 ? -3.792 0.886 21.204 1.00 93.31 316 ARG A O 1
ATOM 2464 N N . GLY A 1 317 ? -2.176 -0.311 20.179 1.00 93.25 317 GLY A N 1
ATOM 2465 C CA . GLY A 1 317 ? -1.879 -1.193 21.311 1.00 93.25 317 GLY A CA 1
ATOM 2466 C C . GLY A 1 317 ? -1.316 -0.420 22.506 1.00 93.25 317 GLY A C 1
ATOM 2467 O O . GLY A 1 317 ? -1.841 -0.507 23.615 1.00 93.25 317 GLY A O 1
ATOM 2468 N N . MET A 1 318 ? -0.322 0.440 22.274 1.00 94.31 318 MET A N 1
ATOM 2469 C CA . MET A 1 318 ? 0.295 1.271 23.312 1.00 94.31 318 MET A CA 1
ATOM 2470 C C . MET A 1 318 ? -0.685 2.255 23.964 1.00 94.31 318 MET A C 1
ATOM 2472 O O . MET A 1 318 ? -0.556 2.542 25.155 1.00 94.31 318 MET A O 1
ATOM 2476 N N . VAL A 1 319 ? -1.681 2.776 23.230 1.00 94.00 319 VAL A N 1
ATOM 2477 C CA . VAL A 1 319 ? -2.708 3.667 23.808 1.00 94.00 319 VAL A CA 1
ATOM 2478 C C . VAL A 1 319 ? -3.412 3.008 24.996 1.00 94.00 319 VAL A C 1
ATOM 2480 O O . VAL A 1 319 ? -3.737 3.717 25.951 1.00 94.00 319 VAL A O 1
ATOM 2483 N N . LEU A 1 320 ? -3.625 1.690 24.950 1.00 90.44 320 LEU A N 1
ATOM 2484 C CA . LEU A 1 320 ? -4.294 0.936 26.012 1.00 90.44 320 LEU A CA 1
ATOM 2485 C C . LEU A 1 320 ? -3.445 0.846 27.288 1.00 90.44 320 LEU A C 1
ATOM 2487 O O . LEU A 1 320 ? -4.006 0.843 28.378 1.00 90.44 320 LEU A O 1
ATOM 2491 N N . ALA A 1 321 ? -2.115 0.828 27.160 1.00 93.25 321 ALA A N 1
ATOM 2492 C CA . ALA A 1 321 ? -1.192 0.676 28.285 1.00 93.25 321 ALA A CA 1
ATOM 2493 C C . ALA A 1 321 ? -0.718 2.016 28.877 1.00 93.25 321 ALA A C 1
ATOM 2495 O O . ALA A 1 321 ? -0.709 2.192 30.091 1.00 93.25 321 ALA A O 1
ATOM 2496 N N . VAL A 1 322 ? -0.321 2.975 28.030 1.00 95.44 322 VAL A N 1
ATOM 2497 C CA . VAL A 1 322 ? 0.369 4.215 28.460 1.00 95.44 322 VAL A CA 1
ATOM 2498 C C . VAL A 1 322 ? -0.362 5.504 28.064 1.00 95.44 322 VAL A C 1
ATOM 2500 O O . VAL A 1 322 ? 0.061 6.612 28.398 1.00 95.44 322 VAL A O 1
ATOM 2503 N N . GLY A 1 323 ? -1.485 5.392 27.352 1.00 94.06 323 GLY A N 1
ATOM 2504 C CA . GLY A 1 323 ? -2.287 6.527 26.904 1.00 94.06 323 GLY A CA 1
ATOM 2505 C C . GLY A 1 323 ? -1.786 7.207 25.621 1.00 94.06 323 GLY A C 1
ATOM 2506 O O . GLY A 1 323 ? -0.690 6.978 25.120 1.00 94.06 323 GLY A O 1
ATOM 2507 N N . ARG A 1 324 ? -2.628 8.093 25.064 1.00 93.56 324 ARG A N 1
ATOM 2508 C CA . ARG A 1 324 ? -2.483 8.633 23.692 1.00 93.56 324 ARG A CA 1
ATOM 2509 C C . ARG A 1 324 ? -1.216 9.440 23.436 1.00 93.56 324 ARG A C 1
ATOM 2511 O O . ARG A 1 324 ? -0.679 9.363 22.336 1.00 93.56 324 ARG A O 1
ATOM 2518 N N . ARG A 1 325 ? -0.785 10.244 24.411 1.00 95.62 325 ARG A N 1
ATOM 2519 C CA . ARG A 1 325 ? 0.378 11.131 24.259 1.00 95.62 325 ARG A CA 1
ATOM 2520 C C . ARG A 1 325 ? 1.678 10.335 24.280 1.00 95.62 325 ARG A C 1
ATOM 2522 O O . ARG A 1 325 ? 2.468 10.469 23.356 1.00 95.62 325 ARG A O 1
ATOM 2529 N N . ALA A 1 326 ? 1.854 9.476 25.284 1.00 96.88 326 ALA A N 1
ATOM 2530 C CA . ALA A 1 326 ? 3.031 8.621 25.399 1.00 96.88 326 ALA A CA 1
ATOM 2531 C C . ALA A 1 326 ? 3.129 7.637 24.223 1.00 96.88 326 ALA A C 1
ATOM 2533 O O . ALA A 1 326 ? 4.184 7.542 23.607 1.00 96.88 326 ALA A O 1
ATOM 2534 N N . ALA A 1 327 ? 2.018 6.996 23.838 1.00 96.75 327 ALA A N 1
ATOM 2535 C CA . ALA A 1 327 ? 1.974 6.117 22.668 1.00 96.75 327 ALA A CA 1
ATOM 2536 C C . ALA A 1 327 ? 2.350 6.848 21.369 1.00 96.75 327 ALA A C 1
ATOM 2538 O O . ALA A 1 327 ? 3.098 6.320 20.555 1.00 96.75 327 ALA A O 1
ATOM 2539 N N . PHE A 1 328 ? 1.855 8.076 21.174 1.00 97.69 328 PHE A N 1
ATOM 2540 C CA . PHE A 1 328 ? 2.204 8.887 20.007 1.00 97.69 328 PHE A CA 1
ATOM 2541 C C . PHE A 1 328 ? 3.698 9.220 19.974 1.00 97.69 328 PHE A C 1
ATOM 2543 O O . PHE A 1 328 ? 4.332 9.030 18.943 1.00 97.69 328 PHE A O 1
ATOM 2550 N N . LEU A 1 329 ? 4.268 9.672 21.096 1.00 98.00 329 LEU A N 1
ATOM 2551 C CA . LEU A 1 329 ? 5.699 9.974 21.183 1.00 98.00 329 LEU A CA 1
ATOM 2552 C C . LEU A 1 329 ? 6.558 8.725 20.958 1.00 98.00 329 LEU A C 1
ATOM 2554 O O . LEU A 1 329 ? 7.531 8.799 20.220 1.00 98.00 329 LEU A O 1
ATOM 2558 N N . GLY A 1 330 ? 6.174 7.578 21.526 1.00 97.50 330 GLY A N 1
ATOM 2559 C CA . GLY A 1 330 ? 6.861 6.304 21.297 1.00 97.50 330 GLY A CA 1
ATOM 2560 C C . GLY A 1 330 ? 6.844 5.881 19.827 1.00 97.50 330 GLY A C 1
ATOM 2561 O O . GLY A 1 330 ? 7.880 5.510 19.283 1.00 97.50 330 GLY A O 1
ATOM 2562 N N . ALA A 1 331 ? 5.700 6.022 19.155 1.00 97.19 331 ALA A N 1
ATOM 2563 C CA . ALA A 1 331 ? 5.595 5.747 17.726 1.00 97.19 331 ALA A CA 1
ATOM 2564 C C . ALA A 1 331 ? 6.421 6.731 16.877 1.00 97.19 331 ALA A C 1
ATOM 2566 O O . ALA A 1 331 ? 7.066 6.309 15.924 1.00 97.19 331 ALA A O 1
ATOM 2567 N N . VAL A 1 332 ? 6.463 8.021 17.242 1.00 97.94 332 VAL A N 1
ATOM 2568 C CA . VAL A 1 332 ? 7.334 9.015 16.584 1.00 97.94 332 VAL A CA 1
ATOM 2569 C C . VAL A 1 332 ? 8.811 8.653 16.756 1.00 97.94 332 VAL A C 1
ATOM 2571 O O . VAL A 1 332 ? 9.568 8.734 15.794 1.00 97.94 332 VAL A O 1
ATOM 2574 N N . ILE A 1 333 ? 9.220 8.205 17.946 1.00 97.81 333 ILE A N 1
ATOM 2575 C CA . ILE A 1 333 ? 10.585 7.718 18.174 1.00 97.81 333 ILE A CA 1
ATOM 2576 C C . ILE A 1 333 ? 10.880 6.553 17.226 1.00 97.81 333 ILE A C 1
ATOM 2578 O O . ILE A 1 333 ? 11.862 6.632 16.491 1.00 97.81 333 ILE A O 1
ATOM 2582 N N . LEU A 1 334 ? 10.012 5.534 17.171 1.00 96.56 334 LEU A N 1
ATOM 2583 C CA . LEU A 1 334 ? 10.188 4.368 16.298 1.00 96.56 334 LEU A CA 1
ATOM 2584 C C . LEU A 1 334 ? 10.384 4.765 14.830 1.00 96.56 334 LEU A C 1
ATOM 2586 O O . LEU A 1 334 ? 11.369 4.361 14.221 1.00 96.56 334 LEU A O 1
ATOM 2590 N N . ILE A 1 335 ? 9.507 5.608 14.276 1.00 97.00 335 ILE A N 1
ATOM 2591 C CA . ILE A 1 335 ? 9.608 6.007 12.860 1.00 97.00 335 ILE A CA 1
ATOM 2592 C C . ILE A 1 335 ? 10.823 6.904 12.565 1.00 97.00 335 ILE A C 1
ATOM 2594 O O . ILE A 1 335 ? 11.206 7.098 11.412 1.00 97.00 335 ILE A O 1
ATOM 2598 N N . THR A 1 336 ? 11.461 7.457 13.591 1.00 97.19 336 THR A N 1
ATOM 2599 C CA . THR A 1 336 ? 12.722 8.199 13.439 1.00 97.19 336 THR A CA 1
ATOM 2600 C C . THR A 1 336 ? 13.959 7.343 13.713 1.00 97.19 336 THR A C 1
ATOM 2602 O O . THR A 1 336 ? 15.076 7.815 13.506 1.00 97.19 336 THR A O 1
ATOM 2605 N N . MET A 1 337 ? 13.798 6.082 14.138 1.00 97.50 337 MET A N 1
ATOM 2606 C CA . MET A 1 337 ? 14.926 5.170 14.310 1.00 97.50 337 MET A CA 1
ATOM 2607 C C . MET A 1 337 ? 15.535 4.814 12.944 1.00 97.50 337 MET A C 1
ATOM 2609 O O . MET A 1 337 ? 14.800 4.398 12.044 1.00 97.50 337 MET A O 1
ATOM 2613 N N . PRO A 1 338 ? 16.873 4.887 12.787 1.00 95.69 338 PRO A N 1
ATOM 2614 C CA . PRO A 1 338 ? 17.530 4.611 11.510 1.00 95.69 338 PRO A CA 1
ATOM 2615 C C . PRO A 1 338 ? 17.185 3.238 10.930 1.00 95.69 338 PRO A C 1
ATOM 2617 O O . PRO A 1 338 ? 16.931 3.121 9.738 1.00 95.69 338 PRO A O 1
ATOM 2620 N N . TYR A 1 339 ? 17.122 2.203 11.772 1.00 93.88 339 TYR A N 1
ATOM 2621 C CA . TYR A 1 339 ? 16.830 0.848 11.305 1.00 93.88 339 TYR A CA 1
ATOM 2622 C C . TYR A 1 339 ? 15.412 0.722 10.730 1.00 93.88 339 TYR A C 1
ATOM 2624 O O . TYR A 1 339 ? 15.237 0.186 9.641 1.00 93.88 339 TYR A O 1
ATOM 2632 N N . TRP A 1 340 ? 14.407 1.297 11.400 1.00 95.31 340 TRP A N 1
ATOM 2633 C CA . TRP A 1 340 ? 13.032 1.308 10.892 1.00 95.31 340 TRP A CA 1
ATOM 2634 C C . TRP A 1 340 ? 12.903 2.128 9.601 1.00 95.31 340 TRP A C 1
ATOM 2636 O O . TRP A 1 340 ? 12.185 1.737 8.677 1.00 95.31 340 TRP A O 1
ATOM 2646 N N . PHE A 1 341 ? 13.640 3.242 9.509 1.00 93.50 341 PHE A N 1
ATOM 2647 C CA . PHE A 1 341 ? 13.733 4.036 8.285 1.00 93.50 341 PHE A CA 1
ATOM 2648 C C . PHE A 1 341 ? 14.269 3.195 7.119 1.00 93.50 341 PHE A C 1
ATOM 2650 O O . PHE A 1 341 ? 13.632 3.168 6.067 1.00 93.50 341 PHE A O 1
ATOM 2657 N N . PHE A 1 342 ? 15.386 2.480 7.302 1.00 92.12 342 PHE A N 1
ATOM 2658 C CA . PHE A 1 342 ? 15.959 1.629 6.254 1.00 92.12 342 PHE A CA 1
ATOM 2659 C C . PHE A 1 342 ? 15.011 0.502 5.851 1.00 92.12 342 PHE A C 1
ATOM 2661 O O . PHE A 1 342 ? 14.719 0.374 4.666 1.00 92.12 342 PHE A O 1
ATOM 2668 N N . LEU A 1 343 ? 14.434 -0.215 6.821 1.00 92.75 343 LEU A N 1
ATOM 2669 C CA . LEU A 1 343 ? 13.467 -1.278 6.537 1.00 92.75 343 LEU A CA 1
ATOM 2670 C C . LEU A 1 343 ? 12.250 -0.777 5.748 1.00 92.75 343 LEU A C 1
ATOM 2672 O O . LEU A 1 343 ? 11.711 -1.501 4.921 1.00 92.75 343 LEU A O 1
ATOM 2676 N N . THR A 1 344 ? 11.810 0.466 5.971 1.00 93.69 344 THR A N 1
ATOM 2677 C CA . THR A 1 344 ? 10.672 1.044 5.234 1.00 93.69 344 THR A CA 1
ATOM 2678 C C . THR A 1 344 ? 11.022 1.422 3.789 1.00 93.69 344 THR A C 1
ATOM 2680 O O . THR A 1 344 ? 10.138 1.518 2.939 1.00 93.69 344 THR A O 1
ATOM 2683 N N . HIS A 1 345 ? 12.305 1.631 3.497 1.00 92.69 345 HIS A N 1
ATOM 2684 C CA . HIS A 1 345 ? 12.809 1.990 2.170 1.00 92.69 345 HIS A CA 1
ATOM 2685 C C . HIS A 1 345 ? 13.451 0.813 1.437 1.00 92.69 345 HIS A C 1
ATOM 2687 O O . HIS A 1 345 ? 14.067 1.021 0.395 1.00 92.69 345 HIS A O 1
ATOM 2693 N N . GLN A 1 346 ? 13.311 -0.398 1.970 1.00 91.69 346 GLN A N 1
ATOM 2694 C CA . GLN A 1 346 ? 13.826 -1.613 1.368 1.00 91.69 346 GLN A CA 1
ATOM 2695 C C . GLN A 1 346 ? 12.666 -2.542 1.033 1.00 91.69 346 GLN A C 1
ATOM 2697 O O . GLN A 1 346 ? 11.927 -2.967 1.917 1.00 91.69 346 GLN A O 1
ATOM 2702 N N . THR A 1 347 ? 12.498 -2.869 -0.247 1.00 90.88 347 THR A N 1
ATOM 2703 C CA . THR A 1 347 ? 11.537 -3.894 -0.677 1.00 90.88 347 THR A CA 1
ATOM 2704 C C . THR A 1 347 ? 12.022 -5.299 -0.314 1.00 90.88 347 THR A C 1
ATOM 2706 O O . THR A 1 347 ? 12.513 -6.043 -1.155 1.00 90.88 347 THR A O 1
ATOM 2709 N N . MET A 1 348 ? 11.934 -5.630 0.973 1.00 92.25 348 MET A N 1
ATOM 2710 C CA . MET A 1 348 ? 12.408 -6.877 1.564 1.00 92.25 348 MET A CA 1
ATOM 2711 C C . MET A 1 348 ? 11.341 -7.527 2.441 1.00 92.25 348 MET A C 1
ATOM 2713 O O . MET A 1 348 ? 10.458 -6.865 2.986 1.00 92.25 348 MET A O 1
ATOM 2717 N N . THR A 1 349 ? 11.512 -8.827 2.680 1.00 91.38 349 THR A N 1
ATOM 2718 C CA . THR A 1 349 ? 10.644 -9.654 3.535 1.00 91.38 349 THR A CA 1
ATOM 2719 C C . THR A 1 349 ? 10.576 -9.221 4.999 1.00 91.38 349 THR A C 1
ATOM 2721 O O . THR A 1 349 ? 9.684 -9.644 5.732 1.00 91.38 349 THR A O 1
ATOM 2724 N N . ASP A 1 350 ? 11.506 -8.378 5.432 1.00 92.62 350 ASP A N 1
ATOM 2725 C CA . ASP A 1 350 ? 11.678 -7.928 6.805 1.00 92.62 350 ASP A CA 1
ATOM 2726 C C . ASP A 1 350 ? 10.506 -7.066 7.281 1.00 92.62 350 ASP A C 1
ATOM 2728 O O . ASP A 1 350 ? 9.960 -7.320 8.351 1.00 92.62 350 ASP A O 1
ATOM 2732 N N . MET A 1 351 ? 10.047 -6.092 6.488 1.00 93.56 351 MET A N 1
ATOM 2733 C CA . MET A 1 351 ? 8.901 -5.265 6.887 1.00 93.56 351 MET A CA 1
ATOM 2734 C C . MET A 1 351 ? 7.590 -6.071 6.952 1.00 93.56 351 MET A C 1
ATOM 2736 O O . MET A 1 351 ? 6.879 -5.944 7.950 1.00 93.56 351 MET A O 1
ATOM 2740 N N . PRO A 1 352 ? 7.264 -6.947 5.977 1.00 91.31 352 PRO A N 1
ATOM 2741 C CA . PRO A 1 352 ? 6.149 -7.886 6.106 1.00 91.31 352 PRO A CA 1
ATOM 2742 C C . PRO A 1 352 ? 6.227 -8.799 7.334 1.00 91.31 352 PRO A C 1
ATOM 2744 O O . PRO A 1 352 ? 5.185 -9.202 7.844 1.00 91.31 352 PRO A O 1
ATOM 2747 N N . TYR A 1 353 ? 7.432 -9.125 7.807 1.00 90.69 353 TYR A N 1
ATOM 2748 C CA . TYR A 1 353 ? 7.639 -9.922 9.014 1.00 90.69 353 TYR A CA 1
ATOM 2749 C C . TYR A 1 353 ? 7.483 -9.103 10.305 1.00 90.69 353 TYR A C 1
ATOM 2751 O O . TYR A 1 353 ? 6.846 -9.570 11.243 1.00 90.69 353 TYR A O 1
ATOM 2759 N N . VAL A 1 354 ? 8.032 -7.886 10.359 1.00 90.31 354 VAL A N 1
ATOM 2760 C CA . VAL A 1 354 ? 8.060 -7.052 11.574 1.00 90.31 354 VAL A CA 1
ATOM 2761 C C . VAL A 1 354 ? 6.756 -6.283 11.796 1.00 90.31 354 VAL A C 1
ATOM 2763 O O . VAL A 1 354 ? 6.339 -6.133 12.935 1.00 90.31 354 VAL A O 1
ATOM 2766 N N . ALA A 1 355 ? 6.086 -5.802 10.747 1.00 87.56 355 ALA A N 1
ATOM 2767 C CA . ALA A 1 355 ? 4.855 -5.018 10.883 1.00 87.56 355 ALA A CA 1
ATOM 2768 C C . ALA A 1 355 ? 3.672 -5.727 11.592 1.00 87.56 355 ALA A C 1
ATOM 2770 O O . ALA A 1 355 ? 2.902 -5.022 12.249 1.00 87.56 355 ALA A O 1
ATOM 2771 N N . PRO A 1 356 ? 3.455 -7.053 11.447 1.00 76.25 356 PRO A N 1
ATOM 2772 C CA . PRO A 1 356 ? 2.398 -7.767 12.169 1.00 76.25 356 PRO A CA 1
ATOM 2773 C C . PRO A 1 356 ? 2.785 -8.253 13.580 1.00 76.25 356 PRO A C 1
ATOM 2775 O O . PRO A 1 356 ? 1.894 -8.742 14.279 1.00 76.25 356 PRO A O 1
ATOM 2778 N N . LEU A 1 357 ? 4.064 -8.167 13.977 1.00 58.00 357 LEU A N 1
ATOM 2779 C CA . LEU A 1 357 ? 4.539 -8.452 15.343 1.00 58.00 357 LEU A CA 1
ATOM 2780 C C . LEU A 1 357 ? 4.291 -7.247 16.258 1.00 58.00 357 LEU A C 1
ATOM 2782 O O . LEU A 1 357 ? 3.941 -7.485 17.437 1.00 58.00 357 LEU A O 1
#

Sequence (357 aa):
MDHAERDNASEPTGAEPVDSAEASADPVAKREETEREEHPRAPVEQAAPRAPRSSPLWRGPTLILVGALGCVTLMAANRHWGTWGVPVGALFALIASCGVLDLFEGWDQRDTPLAHRTTASELASRFIELAASSVVLAALLKLAVSGALMLSANSPRQQIAIAGTSITAAFLWLVVCVFRLGRGVGIWKLDERGQNRGLLQRHGFWLIVVTTLIYLPMLGSFSLTDPWETHYGEVTREMLAKDDWISLWWAQDGWFWSKPILDFWMQGLSFATFGVQYQPDQMLAGIAGGRFPQPEWAARFPVFLMSLGGTYALYRGMVLAVGRRAAFLGAVILITMPYWFFLTHQTMTDMPYVAPL

Mean predicted aligned error: 11.59 Å

Secondary structure (DSSP, 8-state):
--------------------------TTTTTTTS-------------PPPPPPSS-TTHHHHHHHHHHHHHHHHHHSSS--GGGHHHHHHHHHHHHHHHHHHHTTTT---SS-------HHHHHHHHHHHHHHHHHHHHHHHHHHTT-TTTT-SSHHHHHHHHHHHHHHHHHHHHHHHHHHHHHHTTTTS-TTS----GGG-HHHHHHHHHHHHHSTTTTSS---SHHHHHHHHHHHHHHHHT-SSS-EETTTEE--SS-THHHHHHHHHHHHHT---STTTTTGGGGGT----THHHHHHHHHHHHHHHHHHHHHHHHHHH-HHHHHHHHHHHHHSHHHHHHHTS-STHHHHHTT-